Protein AF-A0A7C0XPG4-F1 (afdb_monomer_lite)

Secondary structure (DSSP, 8-state):
----PPPHHHHHHHHHHHHHTT-S-HHHHHHHHHHHHHHHHHTT-HHHHHHHHHHHHHHHHHHHHHHHHTT-HHHHHHHHHHHHHHHHHTT-HHHHHHHHHHHHHHHHHHHHHHHHTT-HHHHHHHHHHHHHHS-TTSHHHHHHHHHHHHHHHHTT-HHHHHHHHHHHHHHHHHTHHHHTT-HHHHHHHHHHHT-SHHHHHHGGG---HHHHHHHHHHHHHHHHHHHHHHHHHHTSPPPPPP--------HHHHHHHHHHHHHHHHHHHHHHHHHHHHHHHHHHHHHHHHHHHHHHHTT--HHHHHHHHHHTT--THHHHHHHHHHH-

Structure (mmCIF, N/CA/C/O backbone):
data_AF-A0A7C0XPG4-F1
#
_entry.id   AF-A0A7C0XPG4-F1
#
loop_
_atom_site.group_PDB
_atom_site.id
_atom_site.type_symbol
_atom_site.label_atom_id
_atom_site.label_alt_id
_atom_site.label_comp_id
_atom_site.label_asym_id
_atom_site.label_entity_id
_atom_site.label_seq_id
_atom_site.pdbx_PDB_ins_code
_atom_site.Cartn_x
_atom_site.Cartn_y
_atom_site.Cartn_z
_atom_site.occupancy
_atom_site.B_iso_or_equiv
_atom_site.auth_seq_id
_atom_site.auth_comp_id
_atom_site.auth_asym_id
_atom_site.auth_atom_id
_atom_site.pdbx_PDB_model_num
ATOM 1 N N . MET A 1 1 ? 33.980 22.526 -31.081 1.00 40.16 1 MET A N 1
ATOM 2 C CA . MET A 1 1 ? 32.834 21.641 -30.788 1.00 40.16 1 MET A CA 1
ATOM 3 C C . MET A 1 1 ? 33.385 20.234 -30.644 1.00 40.16 1 MET A C 1
ATOM 5 O O . MET A 1 1 ? 33.805 19.665 -31.640 1.00 40.16 1 MET A O 1
ATOM 9 N N . ALA A 1 2 ? 33.527 19.728 -29.418 1.00 39.47 2 ALA A N 1
ATOM 10 C CA . ALA A 1 2 ? 34.016 18.368 -29.209 1.00 39.47 2 ALA A CA 1
ATOM 11 C C . ALA A 1 2 ? 32.895 17.385 -29.576 1.00 39.47 2 ALA A C 1
ATOM 13 O O . ALA A 1 2 ? 31.825 17.418 -28.971 1.00 39.47 2 ALA A O 1
ATOM 14 N N . SER A 1 3 ? 33.123 16.546 -30.588 1.00 43.38 3 SER A N 1
ATOM 15 C CA . SER A 1 3 ? 32.255 15.413 -30.902 1.00 43.38 3 SER A CA 1
ATOM 16 C C . SER A 1 3 ? 32.343 14.431 -29.737 1.00 43.38 3 SER A C 1
ATOM 18 O O . SER A 1 3 ? 33.321 13.697 -29.599 1.00 43.38 3 SER A O 1
ATOM 20 N N . TYR A 1 4 ? 31.357 14.462 -28.852 1.00 51.41 4 TYR A N 1
ATOM 21 C CA . TYR A 1 4 ? 31.267 13.553 -27.720 1.00 51.41 4 TYR A CA 1
ATOM 22 C C . TYR A 1 4 ? 30.969 12.135 -28.238 1.00 51.41 4 TYR A C 1
ATOM 24 O O . TYR A 1 4 ? 29.816 11.715 -28.237 1.00 51.41 4 TYR A O 1
ATOM 32 N N . SER A 1 5 ? 31.989 11.369 -28.634 1.00 62.88 5 SER A N 1
ATOM 33 C CA . SER A 1 5 ? 31.843 9.959 -29.024 1.00 62.88 5 SER A CA 1
ATOM 34 C C . SER A 1 5 ? 31.255 9.125 -27.879 1.00 62.88 5 SER A C 1
ATOM 36 O O . SER A 1 5 ? 31.530 9.376 -26.701 1.00 62.88 5 SER A O 1
ATOM 38 N N . PHE A 1 6 ? 30.379 8.173 -28.204 1.00 69.38 6 PHE A N 1
ATOM 39 C CA . PHE A 1 6 ? 29.848 7.199 -27.243 1.00 69.38 6 PHE A CA 1
ATOM 40 C C . PHE A 1 6 ? 31.021 6.451 -26.586 1.00 69.38 6 PHE A C 1
ATOM 42 O O . PHE A 1 6 ? 31.990 6.123 -27.276 1.00 69.38 6 PHE A O 1
ATOM 49 N N . SER A 1 7 ? 30.979 6.213 -25.270 1.00 76.25 7 SER A N 1
ATOM 50 C CA . SER A 1 7 ? 32.032 5.403 -24.647 1.00 76.25 7 SER A CA 1
ATOM 51 C C . SER A 1 7 ? 31.960 3.971 -25.190 1.00 76.25 7 SER A C 1
ATOM 53 O O . SER A 1 7 ? 30.890 3.493 -25.580 1.00 76.25 7 SER A O 1
ATOM 55 N N . SER A 1 8 ? 33.098 3.277 -25.219 1.00 77.88 8 SER A N 1
ATOM 56 C CA . SER A 1 8 ? 33.160 1.864 -25.618 1.00 77.88 8 SER A CA 1
ATOM 57 C C . SER A 1 8 ? 32.223 0.988 -24.780 1.00 77.88 8 SER A C 1
ATOM 59 O O . SER A 1 8 ? 31.612 0.062 -25.301 1.00 77.88 8 SER A O 1
ATOM 61 N N . GLU A 1 9 ? 32.054 1.327 -23.503 1.00 79.50 9 GLU A N 1
ATOM 62 C CA . GLU A 1 9 ? 31.121 0.680 -22.583 1.00 79.50 9 GLU A CA 1
ATOM 63 C C . GLU A 1 9 ? 29.662 0.818 -23.037 1.00 79.50 9 GLU A C 1
ATOM 65 O O . GLU A 1 9 ? 28.942 -0.174 -23.121 1.00 79.50 9 GLU A O 1
ATOM 70 N N . CYS A 1 10 ? 29.232 2.022 -23.420 1.00 83.25 10 CYS A N 1
ATOM 71 C CA . CYS A 1 10 ? 27.864 2.241 -23.875 1.00 83.25 10 CYS A CA 1
ATOM 72 C C . CYS A 1 10 ? 27.564 1.531 -25.213 1.00 83.25 10 CYS A C 1
ATOM 74 O O . CYS A 1 10 ? 26.438 1.089 -25.436 1.00 83.25 10 CYS A O 1
ATOM 76 N N . LEU A 1 11 ? 28.565 1.369 -26.090 1.00 83.69 11 LEU A N 1
ATOM 77 C CA . LEU A 1 11 ? 28.428 0.583 -27.326 1.00 83.69 11 LEU A CA 1
ATOM 78 C C . LEU A 1 11 ? 28.290 -0.920 -27.049 1.00 83.69 11 LEU A C 1
ATOM 80 O O . LEU A 1 11 ? 27.481 -1.585 -27.692 1.00 83.69 11 LEU A O 1
ATOM 84 N N . LEU A 1 12 ? 29.039 -1.451 -26.078 1.00 86.19 12 LEU A N 1
ATOM 85 C CA . LEU A 1 12 ? 28.917 -2.851 -25.660 1.00 86.19 12 LEU A CA 1
ATOM 86 C C . LEU A 1 12 ? 27.533 -3.146 -25.071 1.00 86.19 12 LEU A C 1
ATOM 88 O O . LEU A 1 12 ? 26.950 -4.188 -25.365 1.00 86.19 12 LEU A O 1
ATOM 92 N N . LEU A 1 13 ? 26.985 -2.223 -24.279 1.00 88.00 13 LEU A N 1
ATOM 93 C CA . LEU A 1 13 ? 25.646 -2.373 -23.709 1.00 88.00 13 LEU A CA 1
ATOM 94 C C . LEU A 1 13 ? 24.558 -2.413 -24.792 1.00 88.00 13 LEU A C 1
ATOM 96 O O . LEU A 1 13 ? 23.650 -3.235 -24.705 1.00 88.00 13 LEU A O 1
ATOM 100 N N . LEU A 1 14 ? 24.668 -1.582 -25.835 1.00 85.88 14 LEU A N 1
ATOM 101 C CA . LEU A 1 14 ? 23.739 -1.600 -26.972 1.00 85.88 14 LEU A CA 1
ATOM 102 C C . LEU A 1 14 ? 23.732 -2.941 -27.712 1.00 85.88 14 LEU A C 1
ATOM 104 O O . LEU A 1 14 ? 22.686 -3.378 -28.185 1.00 85.88 14 LEU A O 1
ATOM 108 N N . ASP A 1 15 ? 24.880 -3.609 -27.812 1.00 86.44 15 ASP A N 1
ATOM 109 C CA . ASP A 1 15 ? 24.930 -4.932 -28.432 1.00 86.44 15 ASP A CA 1
ATOM 110 C C . ASP A 1 15 ? 24.325 -6.011 -27.521 1.00 86.44 15 ASP A C 1
ATOM 112 O O . ASP A 1 15 ? 23.565 -6.862 -27.981 1.00 86.44 15 ASP A O 1
ATOM 116 N N . GLN A 1 16 ? 24.559 -5.914 -26.207 1.00 85.50 16 GLN A N 1
ATOM 117 C CA . GLN A 1 16 ? 23.927 -6.788 -25.213 1.00 85.50 16 GLN A CA 1
ATOM 118 C C . GLN A 1 16 ? 22.401 -6.634 -25.167 1.00 85.50 16 GLN A C 1
ATOM 120 O O . GLN A 1 16 ? 21.701 -7.624 -24.969 1.00 85.50 16 GLN A O 1
ATOM 125 N N . ALA A 1 17 ? 21.872 -5.425 -25.373 1.00 86.31 17 ALA A N 1
ATOM 126 C CA . ALA A 1 17 ? 20.432 -5.158 -25.378 1.00 86.31 17 ALA A CA 1
ATOM 127 C C . ALA A 1 17 ? 19.660 -6.050 -26.362 1.00 86.31 17 ALA A C 1
ATOM 129 O O . ALA A 1 17 ? 18.601 -6.567 -26.011 1.00 86.31 17 ALA A O 1
ATOM 130 N N . LYS A 1 18 ? 20.227 -6.319 -27.545 1.00 83.12 18 LYS A N 1
ATOM 131 C CA . LYS A 1 18 ? 19.605 -7.171 -28.576 1.00 83.12 18 LYS A CA 1
ATOM 132 C C . LYS A 1 18 ? 19.365 -8.603 -28.101 1.00 83.12 18 LYS A C 1
ATOM 134 O O . LYS A 1 18 ? 18.438 -9.265 -28.553 1.00 83.12 18 LYS A O 1
ATOM 139 N N . PHE A 1 19 ? 20.198 -9.099 -27.186 1.00 82.88 19 PHE A N 1
ATOM 140 C CA . PHE A 1 19 ? 20.030 -10.433 -26.613 1.00 82.88 19 PHE A CA 1
ATOM 141 C C . PHE A 1 19 ? 18.823 -10.504 -25.666 1.00 82.88 19 PHE A C 1
ATOM 143 O O . PHE A 1 19 ? 18.228 -11.568 -25.490 1.00 82.88 19 PHE A O 1
ATOM 150 N N . PHE A 1 20 ? 18.450 -9.380 -25.050 1.00 83.38 20 PHE A N 1
ATOM 151 C CA . PHE A 1 20 ? 17.417 -9.353 -24.023 1.00 83.38 20 PHE A CA 1
ATOM 152 C C 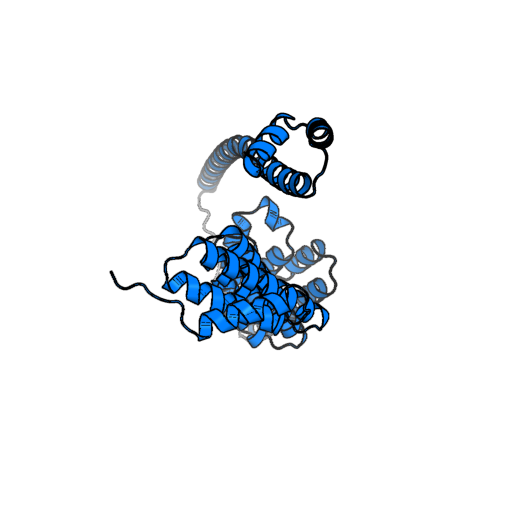. PHE A 1 20 ? 15.993 -9.229 -24.566 1.00 83.38 20 PHE A C 1
ATOM 154 O O . PHE A 1 20 ? 15.075 -9.614 -23.843 1.00 83.38 20 PHE A O 1
ATOM 161 N N . GLU A 1 21 ? 15.803 -8.786 -25.815 1.00 70.25 21 GLU A N 1
ATOM 162 C CA . GLU A 1 21 ? 14.479 -8.624 -26.447 1.00 70.25 21 GLU A CA 1
ATOM 163 C C . GLU A 1 21 ? 13.619 -9.897 -26.388 1.00 70.25 21 GLU A C 1
ATOM 165 O O . GLU A 1 21 ? 12.407 -9.807 -26.229 1.00 70.25 21 GLU A O 1
ATOM 170 N N . ASN A 1 22 ? 14.244 -11.080 -26.426 1.00 74.69 22 ASN A N 1
ATOM 171 C CA . ASN A 1 22 ? 13.560 -12.380 -26.375 1.00 74.69 22 ASN A CA 1
ATOM 172 C C . ASN A 1 22 ? 13.939 -13.227 -25.147 1.00 74.69 22 ASN A C 1
ATOM 174 O O . ASN A 1 22 ? 13.736 -14.442 -25.135 1.00 74.69 22 ASN A O 1
ATOM 178 N N . SER A 1 23 ? 14.536 -12.621 -24.117 1.00 81.62 23 SER A N 1
ATOM 179 C CA . SER A 1 23 ? 15.011 -13.351 -22.936 1.00 81.62 23 SER A CA 1
ATOM 180 C C . SER A 1 23 ? 14.059 -13.219 -21.744 1.00 81.62 23 SER A C 1
ATOM 182 O O . SER A 1 23 ? 13.430 -12.182 -21.549 1.00 81.62 23 SER A O 1
ATOM 184 N N . SER A 1 24 ? 14.045 -14.223 -20.864 1.00 83.50 24 SER A N 1
ATOM 185 C CA . SER A 1 24 ? 13.401 -14.144 -19.542 1.00 83.50 24 SER A CA 1
ATOM 186 C C . SER A 1 24 ? 14.321 -13.584 -18.445 1.00 83.50 24 SER A C 1
ATOM 188 O O . SER A 1 24 ? 14.013 -13.671 -17.256 1.00 83.50 24 SER A O 1
ATOM 190 N N . GLN A 1 25 ? 15.481 -13.023 -18.811 1.00 88.31 25 GLN A N 1
ATOM 191 C CA . GLN A 1 25 ? 16.452 -12.468 -17.860 1.00 88.31 25 GLN A CA 1
ATOM 192 C C . GLN A 1 25 ? 16.102 -11.013 -17.508 1.00 88.31 25 GLN A C 1
ATOM 194 O O . GLN A 1 25 ? 16.922 -10.114 -17.696 1.00 88.31 25 GLN A O 1
ATOM 199 N N . TYR A 1 26 ? 14.883 -10.780 -17.010 1.00 89.56 26 TYR A N 1
ATOM 200 C CA . TYR A 1 26 ? 14.307 -9.439 -16.877 1.00 89.56 26 TYR A CA 1
ATOM 201 C C . TYR A 1 26 ? 15.128 -8.509 -15.980 1.00 89.56 26 TYR A C 1
ATOM 203 O O . TYR A 1 26 ? 15.407 -7.389 -16.388 1.00 89.56 26 TYR A O 1
ATOM 211 N N . SER A 1 27 ? 15.620 -8.975 -14.828 1.00 85.19 27 SER A N 1
ATOM 212 C CA . SER A 1 27 ? 16.502 -8.174 -13.961 1.00 85.19 27 SER A CA 1
ATOM 213 C C . SER A 1 27 ? 17.770 -7.677 -14.679 1.00 85.19 27 SER A C 1
ATOM 215 O O . SER A 1 27 ? 18.135 -6.503 -14.570 1.00 85.19 27 SER A O 1
ATOM 217 N N . LYS A 1 28 ? 18.425 -8.537 -15.476 1.00 89.44 28 LYS A N 1
ATOM 218 C CA . LYS A 1 28 ? 19.617 -8.140 -16.247 1.00 89.44 28 LYS A CA 1
ATOM 219 C C . LYS A 1 28 ? 19.256 -7.199 -17.389 1.00 89.44 28 LYS A C 1
ATOM 221 O O . LYS A 1 28 ? 19.940 -6.199 -17.575 1.00 89.44 28 LYS A O 1
ATOM 226 N N . ALA A 1 29 ? 18.170 -7.493 -18.103 1.00 90.88 29 ALA A N 1
ATOM 227 C CA . ALA A 1 29 ? 17.654 -6.633 -19.159 1.00 90.88 29 ALA A CA 1
ATOM 228 C C . ALA A 1 29 ? 17.363 -5.223 -18.624 1.00 90.88 29 ALA A C 1
ATOM 230 O O . ALA A 1 29 ? 17.830 -4.238 -19.188 1.00 90.88 29 ALA A O 1
ATOM 231 N N . ALA A 1 30 ? 16.676 -5.130 -17.483 1.00 91.31 30 ALA A N 1
ATOM 232 C CA . ALA A 1 30 ? 16.318 -3.873 -16.842 1.00 91.31 30 ALA A CA 1
ATOM 233 C C . ALA A 1 30 ? 17.552 -3.037 -16.477 1.00 91.31 30 ALA A C 1
ATOM 235 O O . ALA A 1 30 ? 17.616 -1.848 -16.795 1.00 91.31 30 ALA A O 1
ATOM 236 N N . TYR A 1 31 ? 18.560 -3.669 -15.865 1.00 88.69 31 TYR A N 1
ATOM 237 C CA . TYR A 1 31 ? 19.832 -3.020 -15.554 1.00 88.69 31 TYR A CA 1
ATOM 238 C C . TYR A 1 31 ? 20.548 -2.522 -16.818 1.00 88.69 31 TYR A C 1
ATOM 240 O O . TYR A 1 31 ? 20.973 -1.367 -16.871 1.00 88.69 31 TYR A O 1
ATOM 248 N N . THR A 1 32 ? 20.656 -3.366 -17.847 1.00 91.56 32 THR A N 1
ATOM 249 C CA . THR A 1 32 ? 21.317 -3.010 -19.108 1.00 91.56 32 THR A CA 1
ATOM 250 C C . THR A 1 32 ? 20.605 -1.849 -19.801 1.00 91.56 32 THR A C 1
ATOM 252 O O . THR A 1 32 ? 21.259 -0.871 -20.159 1.00 91.56 32 THR A O 1
ATOM 255 N N . TYR A 1 33 ? 19.276 -1.892 -19.928 1.00 92.44 33 TYR A N 1
ATOM 256 C CA . TYR A 1 33 ? 18.500 -0.804 -20.528 1.00 92.44 33 TYR A CA 1
ATOM 257 C C . TYR A 1 33 ? 18.644 0.507 -19.751 1.00 92.44 33 TYR A C 1
ATOM 259 O O . TYR A 1 33 ? 18.863 1.550 -20.362 1.00 92.44 33 TYR A O 1
ATOM 267 N N . ALA A 1 34 ? 18.618 0.467 -18.416 1.00 92.25 34 ALA A N 1
ATOM 268 C CA . ALA A 1 34 ? 18.829 1.657 -17.594 1.00 92.25 34 ALA A CA 1
ATOM 269 C C . ALA A 1 34 ? 20.205 2.296 -17.842 1.00 92.25 34 ALA A C 1
ATOM 271 O O . ALA A 1 34 ? 20.306 3.512 -17.994 1.00 92.25 34 ALA A O 1
ATOM 272 N N . LYS A 1 35 ? 21.263 1.483 -17.954 1.00 92.50 35 LYS A N 1
ATOM 273 C CA . LYS A 1 35 ? 22.615 1.977 -18.252 1.00 92.50 35 LYS A CA 1
ATOM 274 C C . LYS A 1 35 ? 22.733 2.576 -19.648 1.00 92.50 35 LYS A C 1
ATOM 276 O O . LYS A 1 35 ? 23.385 3.604 -19.813 1.00 92.50 35 LYS A O 1
ATOM 281 N N . ILE A 1 36 ? 22.078 1.980 -20.641 1.00 92.81 36 ILE A N 1
ATOM 282 C CA . ILE A 1 36 ? 22.015 2.546 -21.994 1.00 92.81 36 ILE A CA 1
ATOM 283 C C . ILE A 1 36 ? 21.284 3.892 -21.978 1.00 92.81 36 ILE A C 1
ATOM 285 O O . ILE A 1 36 ? 21.745 4.850 -22.598 1.00 92.81 36 ILE A O 1
ATOM 289 N N . ALA A 1 37 ? 20.176 3.990 -21.243 1.00 93.19 37 ALA A N 1
ATOM 290 C CA . ALA A 1 37 ? 19.436 5.237 -21.101 1.00 93.19 37 ALA A CA 1
ATOM 291 C C . ALA A 1 37 ? 20.291 6.345 -20.465 1.00 93.19 37 ALA A C 1
ATOM 293 O O . ALA A 1 37 ? 20.329 7.459 -20.989 1.00 93.19 37 ALA A O 1
ATOM 294 N N . ASP A 1 38 ? 21.041 6.028 -19.401 1.00 92.44 38 ASP A N 1
ATOM 295 C CA . ASP A 1 38 ? 21.985 6.959 -18.771 1.00 92.44 38 ASP A CA 1
ATOM 296 C C . ASP A 1 38 ? 23.050 7.438 -19.788 1.00 92.44 38 ASP A C 1
ATOM 298 O O . ASP A 1 38 ? 23.355 8.631 -19.859 1.00 92.44 38 ASP A O 1
ATOM 302 N N . CYS A 1 39 ? 23.575 6.539 -20.634 1.00 92.62 39 CYS A N 1
ATOM 303 C CA . CYS A 1 39 ? 24.526 6.885 -21.697 1.00 92.62 39 CYS A CA 1
ATOM 304 C C . CYS A 1 39 ? 23.958 7.903 -22.697 1.00 92.62 39 CYS A C 1
ATOM 306 O O . CYS A 1 39 ? 24.637 8.876 -23.033 1.00 92.62 39 CYS A O 1
ATOM 308 N N . PHE A 1 40 ? 22.723 7.702 -23.167 1.00 91.38 40 PHE A N 1
ATOM 309 C CA . PHE A 1 40 ? 22.055 8.647 -24.068 1.00 91.38 40 PHE A CA 1
ATOM 310 C C . PHE A 1 40 ? 21.722 9.968 -23.370 1.00 91.38 40 PHE A C 1
ATOM 312 O O . PHE A 1 40 ? 21.945 11.040 -23.936 1.00 91.38 40 PHE A O 1
ATOM 319 N N . SER A 1 41 ? 21.294 9.910 -22.106 1.00 89.38 41 SER A N 1
ATOM 320 C CA . SER A 1 41 ? 21.000 11.096 -21.299 1.00 89.38 41 SER A CA 1
ATOM 321 C C . SER A 1 41 ? 22.228 11.997 -21.151 1.00 89.38 41 SER A C 1
ATOM 323 O O . SER A 1 41 ? 22.118 13.209 -21.314 1.00 89.38 41 SER A O 1
ATOM 325 N N . LEU A 1 42 ? 23.415 11.427 -20.911 1.00 89.12 42 LEU A N 1
ATOM 326 C CA . LEU A 1 42 ? 24.678 12.176 -20.815 1.00 89.12 42 LEU A CA 1
ATOM 327 C C . LEU A 1 42 ? 25.095 12.847 -22.134 1.00 89.12 42 LEU A C 1
ATOM 329 O O . LEU A 1 42 ? 25.904 13.775 -22.129 1.00 89.12 42 LEU A O 1
ATOM 333 N N . LYS A 1 43 ? 24.566 12.379 -23.268 1.00 88.50 43 LYS A N 1
ATOM 334 C CA . LYS A 1 43 ? 24.786 12.964 -24.598 1.00 88.50 43 LYS A CA 1
ATOM 335 C C . LYS A 1 43 ? 23.700 13.959 -24.998 1.00 88.50 43 LYS A C 1
ATOM 337 O O . LYS A 1 43 ? 23.755 14.467 -26.114 1.00 88.50 43 LYS A O 1
ATOM 342 N N . ASN A 1 44 ? 22.751 14.251 -24.108 1.00 87.50 44 ASN A N 1
ATOM 343 C CA . ASN A 1 44 ? 21.550 15.036 -24.397 1.00 87.50 44 ASN A CA 1
ATOM 344 C C . ASN A 1 44 ? 20.682 14.435 -25.521 1.00 87.50 44 ASN A C 1
ATOM 346 O O . ASN A 1 44 ? 19.935 15.158 -26.176 1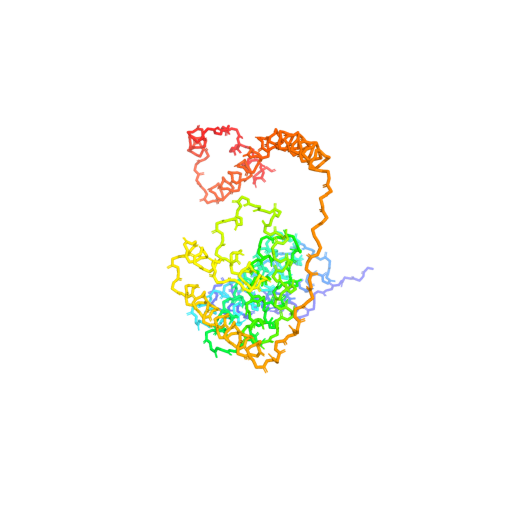.00 87.50 44 ASN A O 1
ATOM 350 N N . ASP A 1 45 ? 20.759 13.119 -25.738 1.00 89.81 45 ASP A N 1
ATOM 351 C CA . ASP A 1 45 ? 19.861 12.393 -26.637 1.00 89.81 45 ASP A CA 1
ATOM 352 C C . ASP A 1 45 ? 18.633 11.925 -25.847 1.00 89.81 45 ASP A C 1
ATOM 354 O O . ASP A 1 45 ? 18.552 10.795 -25.358 1.00 89.81 45 ASP A O 1
ATOM 358 N N . SER A 1 46 ? 17.695 12.852 -25.650 1.00 89.56 46 SER A N 1
ATOM 359 C CA . SER A 1 46 ? 16.509 12.622 -24.824 1.00 89.56 46 SER A CA 1
ATOM 360 C C . SER A 1 46 ? 15.585 11.553 -25.402 1.00 89.56 46 SER A C 1
ATOM 362 O O . SER A 1 46 ? 15.002 10.790 -24.638 1.00 89.56 46 SER A O 1
ATOM 364 N N . LEU A 1 47 ? 15.476 11.449 -26.730 1.00 91.38 47 LEU A N 1
ATOM 365 C CA . LEU A 1 47 ? 14.590 10.486 -27.382 1.00 91.38 47 LEU A CA 1
ATOM 366 C C . LEU A 1 47 ? 15.018 9.049 -27.068 1.00 91.38 47 LEU A C 1
ATOM 368 O O . LEU A 1 47 ? 14.207 8.248 -26.593 1.00 91.38 47 LEU A O 1
ATOM 372 N N . ASN A 1 48 ? 16.299 8.736 -27.281 1.00 90.50 48 ASN A N 1
ATOM 373 C CA . ASN A 1 48 ? 16.821 7.404 -26.997 1.00 90.50 48 ASN A CA 1
ATOM 374 C C . ASN A 1 48 ? 16.892 7.134 -25.490 1.00 90.50 48 ASN A C 1
ATOM 376 O O . ASN A 1 48 ? 16.547 6.036 -25.056 1.00 90.50 48 ASN A O 1
ATOM 380 N N . ALA A 1 49 ? 17.251 8.129 -24.671 1.00 91.25 49 ALA A N 1
ATOM 381 C CA . ALA A 1 49 ? 17.220 7.979 -23.217 1.00 91.25 49 ALA A CA 1
ATOM 382 C C . ALA A 1 49 ? 15.815 7.600 -22.719 1.00 91.25 49 ALA A C 1
ATOM 384 O O . ALA A 1 49 ? 15.652 6.606 -22.013 1.00 91.25 49 ALA A O 1
ATOM 385 N N . THR A 1 50 ? 14.782 8.329 -23.152 1.00 92.38 50 THR A N 1
ATOM 386 C CA . THR A 1 50 ? 13.382 8.042 -22.813 1.00 92.38 50 THR A CA 1
ATOM 387 C C . THR A 1 50 ? 12.953 6.653 -23.281 1.00 92.38 50 THR A C 1
ATOM 389 O O . THR A 1 50 ? 12.285 5.942 -22.529 1.00 92.38 50 THR A O 1
ATOM 392 N N . HIS A 1 51 ? 13.332 6.242 -24.494 1.00 92.12 51 HIS A N 1
ATOM 393 C CA . HIS A 1 51 ? 13.030 4.903 -25.001 1.00 92.12 51 HIS A CA 1
ATOM 394 C C . HIS A 1 51 ? 13.609 3.807 -24.092 1.00 92.12 51 HIS A C 1
ATOM 396 O O . HIS A 1 51 ? 12.873 2.935 -23.625 1.00 92.12 51 HIS A O 1
ATOM 402 N N . TYR A 1 52 ? 14.900 3.887 -23.767 1.00 92.69 52 TYR A N 1
ATOM 403 C CA . TYR A 1 52 ? 15.559 2.875 -22.941 1.00 92.69 52 TYR A CA 1
ATOM 404 C C . TYR A 1 52 ? 15.128 2.914 -21.469 1.00 92.69 52 TYR A C 1
ATOM 406 O O . TYR A 1 52 ? 15.037 1.858 -20.845 1.00 92.69 52 TYR A O 1
ATOM 414 N N . TYR A 1 53 ? 14.771 4.078 -20.914 1.00 94.69 53 TYR A N 1
ATOM 415 C CA . TYR A 1 53 ? 14.151 4.137 -19.586 1.00 94.69 53 TYR A CA 1
ATOM 416 C C . TYR A 1 53 ? 12.795 3.417 -19.553 1.00 94.69 53 TYR A C 1
ATOM 418 O O . TYR A 1 53 ? 12.529 2.676 -18.607 1.00 94.69 53 TYR A O 1
ATOM 426 N N . LYS A 1 54 ? 11.962 3.548 -20.598 1.00 92.94 54 LYS A N 1
ATOM 427 C CA . LYS A 1 54 ? 10.699 2.791 -20.702 1.00 92.94 54 LYS A CA 1
ATOM 428 C C . LYS A 1 54 ? 10.943 1.282 -20.796 1.00 92.94 54 LYS A C 1
ATOM 430 O O . LYS A 1 54 ? 10.248 0.515 -20.133 1.00 92.94 54 LYS A O 1
ATOM 435 N N . LEU A 1 55 ? 11.943 0.847 -21.568 1.00 92.31 55 LEU A N 1
ATOM 436 C CA . LEU A 1 55 ? 12.325 -0.569 -21.638 1.00 92.31 55 LEU A CA 1
ATOM 437 C C . LEU A 1 55 ? 12.812 -1.102 -20.284 1.00 92.31 55 LEU A C 1
ATOM 439 O O . LEU A 1 55 ? 12.413 -2.194 -19.878 1.00 92.31 55 LEU A O 1
ATOM 443 N N . ALA A 1 56 ? 13.623 -0.323 -19.562 1.00 94.25 56 ALA A N 1
ATOM 444 C CA . ALA A 1 56 ? 14.069 -0.674 -18.218 1.00 94.25 56 ALA A CA 1
ATOM 445 C C . ALA A 1 56 ? 12.880 -0.842 -17.263 1.00 94.25 56 ALA A C 1
ATOM 447 O O . ALA A 1 56 ? 12.780 -1.864 -16.584 1.00 94.25 56 ALA A O 1
ATOM 448 N N . ALA A 1 57 ? 11.949 0.117 -17.260 1.00 93.50 57 ALA A N 1
ATOM 449 C CA . ALA A 1 57 ? 10.747 0.059 -16.436 1.00 93.50 57 ALA A CA 1
ATOM 450 C C . ALA A 1 57 ? 9.900 -1.189 -16.736 1.00 93.50 57 ALA A C 1
ATOM 452 O O . ALA A 1 57 ? 9.535 -1.925 -15.820 1.00 93.50 57 ALA A O 1
ATOM 453 N N . ASN A 1 58 ? 9.659 -1.485 -18.016 1.00 93.75 58 ASN A N 1
ATOM 454 C CA . ASN A 1 58 ? 8.917 -2.674 -18.442 1.00 93.75 58 ASN A CA 1
ATOM 455 C C . ASN A 1 58 ? 9.594 -3.979 -18.008 1.00 93.75 58 ASN A C 1
ATOM 457 O O . ASN A 1 58 ? 8.918 -4.898 -17.547 1.00 93.75 58 ASN A O 1
ATOM 461 N N . ALA A 1 59 ? 10.921 -4.063 -18.096 1.00 90.19 59 ALA A N 1
ATOM 462 C CA . ALA A 1 59 ? 11.658 -5.230 -17.625 1.00 90.19 59 ALA A CA 1
ATOM 463 C C . ALA A 1 59 ? 11.556 -5.398 -16.094 1.00 90.19 59 ALA A C 1
ATOM 465 O O . ALA A 1 59 ? 11.316 -6.509 -15.623 1.00 90.19 59 ALA A O 1
ATOM 466 N N . TYR A 1 60 ? 11.630 -4.314 -15.312 1.00 94.69 60 TYR A N 1
ATOM 467 C CA . TYR A 1 60 ? 11.383 -4.382 -13.865 1.00 94.69 60 TYR A CA 1
ATOM 468 C C . TYR A 1 60 ? 9.954 -4.836 -13.531 1.00 94.69 60 TYR A C 1
ATOM 470 O O . TYR A 1 60 ? 9.771 -5.627 -12.611 1.00 94.69 60 TYR A O 1
ATOM 478 N N . ILE A 1 61 ? 8.941 -4.427 -14.301 1.00 95.88 61 ILE A N 1
ATOM 479 C CA . ILE A 1 61 ? 7.556 -4.902 -14.120 1.00 95.88 61 ILE A CA 1
ATOM 480 C C . ILE A 1 61 ? 7.448 -6.414 -14.334 1.00 95.88 61 ILE A C 1
ATOM 482 O O . ILE A 1 61 ? 6.730 -7.091 -13.596 1.00 95.88 61 ILE A O 1
ATOM 486 N N . LEU A 1 62 ? 8.131 -6.948 -15.348 1.00 93.38 62 LEU A N 1
ATOM 487 C CA . LEU A 1 62 ? 8.138 -8.385 -15.625 1.00 93.38 62 LEU A CA 1
ATOM 488 C C . LEU A 1 62 ? 8.849 -9.167 -14.513 1.00 93.38 62 LEU A C 1
ATOM 490 O O . LEU A 1 62 ? 8.329 -10.191 -14.074 1.00 93.38 62 LEU A O 1
ATOM 494 N N . GLU A 1 63 ? 9.975 -8.662 -13.996 1.00 92.69 63 GLU A N 1
ATOM 495 C CA . GLU A 1 63 ? 10.631 -9.276 -12.832 1.00 92.69 63 GLU A CA 1
ATOM 496 C C . GLU A 1 63 ? 9.742 -9.196 -11.582 1.00 92.69 63 GLU A C 1
ATOM 498 O O . GLU A 1 63 ? 9.606 -10.190 -10.877 1.00 92.69 63 GLU A O 1
ATOM 503 N N . ALA A 1 64 ? 9.047 -8.075 -11.349 1.00 92.31 64 ALA A N 1
ATOM 504 C CA . ALA A 1 64 ? 8.118 -7.937 -10.227 1.00 92.31 64 ALA A CA 1
ATOM 505 C C . ALA A 1 64 ? 6.986 -8.975 -10.275 1.00 92.31 64 ALA A C 1
ATOM 507 O O . ALA A 1 64 ? 6.628 -9.549 -9.249 1.00 92.31 64 ALA A O 1
ATOM 508 N N . LYS A 1 65 ? 6.429 -9.252 -11.462 1.00 94.38 65 LYS A N 1
ATOM 509 C CA . LYS A 1 65 ? 5.398 -10.291 -11.639 1.00 94.38 65 LYS A CA 1
ATOM 510 C C . LYS A 1 65 ? 5.935 -11.682 -11.296 1.00 94.38 65 LYS A C 1
ATOM 512 O O . LYS A 1 65 ? 5.291 -12.413 -10.552 1.00 94.38 65 LYS A O 1
ATOM 517 N N . LYS A 1 66 ? 7.138 -12.011 -11.765 1.00 91.25 66 LYS A N 1
ATOM 518 C CA . LYS A 1 66 ? 7.826 -13.269 -11.442 1.00 91.25 66 LYS A CA 1
ATOM 519 C C . LYS A 1 66 ? 8.153 -13.392 -9.944 1.00 91.25 66 LYS A C 1
ATOM 521 O O . LYS A 1 66 ? 8.040 -14.470 -9.361 1.00 91.25 66 LYS A O 1
ATOM 526 N N . ASP A 1 67 ? 8.524 -12.290 -9.298 1.00 90.81 67 ASP A N 1
ATOM 527 C CA . ASP A 1 67 ? 8.705 -12.237 -7.847 1.00 90.81 67 ASP A CA 1
ATOM 528 C C . ASP A 1 67 ? 7.386 -12.492 -7.102 1.00 90.81 67 ASP A C 1
ATOM 530 O O . ASP A 1 67 ? 7.371 -13.249 -6.136 1.00 90.81 67 ASP A O 1
ATOM 534 N N . LEU A 1 68 ? 6.260 -11.933 -7.562 1.00 88.00 68 LEU A N 1
ATOM 535 C CA . LEU A 1 68 ? 4.944 -12.228 -6.980 1.00 88.00 68 LEU A CA 1
ATOM 536 C C . LEU A 1 68 ? 4.558 -13.707 -7.128 1.00 88.00 68 LEU A C 1
ATOM 538 O O . LEU A 1 68 ? 4.071 -14.294 -6.166 1.00 88.00 68 LEU A O 1
ATOM 542 N N . GLU A 1 69 ? 4.802 -14.314 -8.293 1.00 92.25 69 GLU A N 1
ATOM 543 C CA . GLU A 1 69 ? 4.543 -15.743 -8.549 1.00 92.25 69 GLU A CA 1
ATOM 544 C C . GLU A 1 69 ? 5.353 -16.669 -7.631 1.00 92.25 69 GLU A C 1
ATOM 546 O O . GLU A 1 69 ? 4.903 -17.759 -7.285 1.00 92.25 69 GLU A O 1
ATOM 551 N N . SER A 1 70 ? 6.538 -16.225 -7.216 1.00 90.69 70 SER A N 1
ATOM 552 C CA . SER A 1 70 ? 7.418 -16.941 -6.287 1.00 90.69 70 SER A CA 1
ATOM 553 C C . SER A 1 70 ? 7.271 -16.489 -4.828 1.00 90.69 70 SER A C 1
ATOM 555 O O . SER A 1 70 ? 8.091 -16.855 -3.987 1.00 90.69 70 SER A O 1
ATOM 557 N N . GLU A 1 71 ? 6.238 -15.696 -4.518 1.00 88.75 71 GLU A N 1
ATOM 558 C CA . GLU A 1 71 ? 5.975 -15.101 -3.198 1.00 88.75 71 GLU A CA 1
ATOM 559 C C . GLU A 1 71 ? 7.131 -14.245 -2.632 1.00 88.75 71 GLU A C 1
ATOM 561 O O . GLU A 1 71 ? 7.194 -13.951 -1.432 1.00 88.75 71 GLU A O 1
ATOM 566 N N . ASN A 1 72 ? 8.038 -13.775 -3.489 1.00 84.44 72 ASN A N 1
ATOM 567 C CA . ASN A 1 72 ? 9.091 -12.826 -3.150 1.00 84.44 72 ASN A CA 1
ATOM 568 C C . ASN A 1 72 ? 8.544 -11.387 -3.124 1.00 84.44 72 ASN A C 1
ATOM 570 O O . ASN A 1 72 ? 8.895 -10.532 -3.936 1.00 84.44 72 ASN A O 1
ATOM 574 N N . TYR A 1 73 ? 7.680 -11.089 -2.155 1.00 81.94 73 TYR A N 1
ATOM 575 C CA . TYR A 1 73 ? 7.019 -9.783 -2.057 1.00 81.94 73 TYR A CA 1
ATOM 576 C C . TYR A 1 73 ? 7.994 -8.602 -1.910 1.00 81.94 73 TYR A C 1
ATOM 578 O O . TYR A 1 73 ? 7.709 -7.510 -2.395 1.00 81.94 73 TYR A O 1
ATOM 586 N N . ILE A 1 74 ? 9.152 -8.800 -1.266 1.00 82.00 74 ILE A N 1
ATOM 587 C CA . ILE A 1 74 ? 10.170 -7.744 -1.136 1.00 82.00 74 ILE A CA 1
ATOM 588 C C . ILE A 1 74 ? 10.762 -7.415 -2.510 1.00 82.00 74 ILE A C 1
ATOM 590 O O . ILE A 1 74 ? 10.816 -6.241 -2.874 1.00 82.00 74 ILE A O 1
ATOM 594 N N . GLY A 1 75 ? 11.152 -8.439 -3.280 1.00 78.81 75 GLY A N 1
ATOM 595 C CA . GLY A 1 75 ? 11.631 -8.258 -4.651 1.00 78.81 75 GLY A CA 1
ATOM 596 C C . GLY A 1 75 ? 10.591 -7.569 -5.531 1.00 78.81 75 GLY A C 1
ATOM 597 O O . GLY A 1 75 ? 10.900 -6.571 -6.179 1.00 78.81 75 GLY A O 1
ATOM 598 N N . ALA A 1 76 ? 9.330 -8.006 -5.452 1.00 85.38 76 ALA A N 1
ATOM 599 C CA . ALA A 1 76 ? 8.238 -7.416 -6.219 1.00 85.38 76 ALA A CA 1
ATOM 600 C C . ALA A 1 76 ? 8.018 -5.926 -5.908 1.00 85.38 76 ALA A C 1
ATOM 602 O O . ALA A 1 76 ? 7.914 -5.120 -6.833 1.00 85.38 76 ALA A O 1
ATOM 603 N N . ALA A 1 77 ? 7.982 -5.542 -4.626 1.00 82.06 77 ALA A N 1
ATOM 604 C CA . ALA A 1 77 ? 7.834 -4.141 -4.228 1.00 82.06 77 ALA A CA 1
ATOM 605 C C . ALA A 1 77 ? 9.005 -3.283 -4.736 1.00 82.06 77 ALA A C 1
ATOM 607 O O . ALA A 1 77 ? 8.793 -2.233 -5.341 1.00 82.06 77 ALA A O 1
ATOM 608 N N . MET A 1 78 ? 10.242 -3.760 -4.558 1.00 85.62 78 MET A N 1
ATOM 609 C CA . MET A 1 78 ? 11.436 -3.061 -5.047 1.00 85.62 78 MET A CA 1
ATOM 610 C C . MET A 1 78 ? 11.415 -2.889 -6.568 1.00 85.62 78 MET A C 1
ATOM 612 O O . MET A 1 78 ? 11.706 -1.808 -7.071 1.00 85.62 78 MET A O 1
ATOM 616 N N . ASN A 1 79 ? 11.041 -3.934 -7.304 1.00 88.31 79 ASN A N 1
ATOM 617 C CA . ASN A 1 79 ? 10.996 -3.900 -8.759 1.00 88.31 79 ASN A CA 1
ATOM 618 C C . ASN A 1 79 ? 9.890 -2.968 -9.285 1.00 88.31 79 ASN A C 1
ATOM 620 O O . ASN A 1 79 ? 10.133 -2.219 -10.230 1.00 88.31 79 ASN A O 1
ATOM 624 N N . TYR A 1 80 ? 8.709 -2.924 -8.658 1.00 89.69 80 TYR A N 1
ATOM 625 C CA . TYR A 1 80 ? 7.701 -1.918 -9.015 1.00 89.69 80 TYR A CA 1
ATOM 626 C C . TYR A 1 80 ? 8.159 -0.488 -8.722 1.00 89.69 80 TYR A C 1
ATOM 628 O O . TYR A 1 80 ? 7.925 0.397 -9.544 1.00 89.69 80 TYR A O 1
ATOM 636 N N . ASP A 1 81 ? 8.856 -0.260 -7.609 1.00 87.62 81 ASP A N 1
ATOM 637 C CA . ASP A 1 81 ? 9.407 1.060 -7.295 1.00 87.62 81 ASP A CA 1
ATOM 638 C C . ASP A 1 81 ? 10.498 1.483 -8.293 1.00 87.62 81 ASP A C 1
ATOM 640 O O . ASP A 1 81 ? 10.494 2.613 -8.779 1.00 87.62 81 ASP A O 1
ATOM 644 N N . TYR A 1 82 ? 11.378 0.561 -8.701 1.00 89.62 82 TYR A N 1
ATOM 645 C CA . TYR A 1 82 ? 12.335 0.831 -9.774 1.00 89.62 82 TYR A CA 1
ATOM 646 C C . TYR A 1 82 ? 11.637 1.166 -11.090 1.00 89.62 82 TYR A C 1
ATOM 648 O O . TYR A 1 82 ? 12.020 2.135 -11.747 1.00 89.62 82 TYR A O 1
ATOM 656 N N . ALA A 1 83 ? 10.600 0.416 -11.472 1.00 90.75 83 ALA A N 1
ATOM 657 C CA . ALA A 1 83 ? 9.827 0.727 -12.668 1.00 90.75 83 ALA A CA 1
ATOM 658 C C . ALA A 1 83 ? 9.249 2.149 -12.616 1.00 90.75 83 ALA A C 1
ATOM 660 O O . ALA A 1 83 ? 9.364 2.890 -13.593 1.00 90.75 83 ALA A O 1
ATOM 661 N N . ALA A 1 84 ? 8.705 2.550 -11.466 1.00 87.56 84 ALA A N 1
ATOM 662 C CA . ALA A 1 84 ? 8.177 3.889 -11.254 1.00 87.56 84 ALA A CA 1
ATOM 663 C C . ALA A 1 84 ? 9.246 4.982 -11.427 1.00 87.56 84 ALA A C 1
ATOM 665 O O . ALA A 1 84 ? 9.056 5.901 -12.225 1.00 87.56 84 ALA A O 1
ATOM 666 N N . GLN A 1 85 ? 10.410 4.826 -10.787 1.00 90.69 85 GLN A N 1
ATOM 667 C CA . GLN A 1 85 ? 11.539 5.758 -10.923 1.00 90.69 85 GLN A CA 1
ATOM 668 C C . GLN A 1 85 ? 12.001 5.904 -12.385 1.00 90.69 85 GLN A C 1
ATOM 670 O O . GLN A 1 85 ? 12.348 6.998 -12.835 1.00 90.69 85 GLN A O 1
ATOM 675 N N . TYR A 1 86 ? 12.004 4.817 -13.164 1.00 90.81 86 TYR A N 1
ATOM 676 C CA . TYR A 1 86 ? 12.378 4.882 -14.579 1.00 90.81 86 TYR A CA 1
ATOM 677 C C . TYR A 1 86 ? 11.285 5.492 -15.463 1.00 90.81 86 TYR A C 1
ATOM 679 O O . TYR A 1 86 ? 11.618 6.197 -16.418 1.00 90.81 86 TYR A O 1
ATOM 687 N N . PHE A 1 87 ? 10.000 5.317 -15.141 1.00 90.38 87 PHE A N 1
ATOM 688 C CA . PHE A 1 87 ? 8.939 6.079 -15.803 1.00 90.38 87 PHE A CA 1
ATOM 689 C C . PHE A 1 87 ? 9.028 7.575 -15.506 1.00 90.38 87 PHE A C 1
ATOM 691 O O . PHE A 1 87 ? 8.848 8.373 -16.426 1.00 90.38 87 PHE A O 1
ATOM 698 N N . GLU A 1 88 ? 9.387 7.962 -14.280 1.00 88.94 88 GLU A N 1
ATOM 699 C CA . GLU A 1 88 ? 9.614 9.364 -13.924 1.00 88.94 88 GLU A CA 1
ATOM 700 C C . GLU A 1 88 ? 10.760 9.963 -14.751 1.00 88.94 88 GLU A C 1
ATOM 702 O O . GLU A 1 88 ? 10.584 11.001 -15.393 1.00 88.94 88 GLU A O 1
ATOM 707 N N . LYS A 1 89 ? 11.898 9.260 -14.847 1.00 91.00 89 LYS A N 1
ATOM 708 C CA . LYS A 1 89 ? 13.019 9.649 -15.725 1.00 91.00 89 LYS A CA 1
ATOM 709 C C . LYS A 1 89 ? 12.628 9.732 -17.203 1.00 91.00 89 LYS A C 1
ATOM 711 O O . LYS A 1 89 ? 13.156 10.566 -17.932 1.00 91.00 89 LYS A O 1
ATOM 716 N N . ALA A 1 90 ? 11.703 8.885 -17.649 1.00 89.88 90 ALA A N 1
ATOM 717 C CA . ALA A 1 90 ? 11.153 8.918 -19.001 1.00 89.88 90 ALA A CA 1
ATOM 718 C C . ALA A 1 90 ? 10.115 10.041 -19.218 1.00 89.88 90 ALA A C 1
ATOM 720 O O . ALA A 1 90 ? 9.608 10.181 -20.332 1.00 89.88 90 ALA A O 1
ATOM 721 N N . GLY A 1 91 ? 9.783 10.819 -18.181 1.00 87.19 91 GLY A N 1
ATOM 722 C CA . GLY A 1 91 ? 8.787 11.890 -18.217 1.00 87.19 91 GLY A CA 1
ATOM 723 C C . GLY A 1 91 ? 7.335 11.415 -18.104 1.00 87.19 91 GLY A C 1
ATOM 724 O O . GLY A 1 91 ? 6.422 12.216 -18.288 1.00 87.19 91 GLY A O 1
ATOM 725 N N . ASN A 1 92 ? 7.094 10.135 -17.803 1.00 89.75 92 ASN A N 1
ATOM 726 C CA . ASN A 1 92 ? 5.754 9.569 -17.664 1.00 89.75 92 ASN A CA 1
ATOM 727 C C . ASN A 1 92 ? 5.331 9.504 -16.189 1.00 89.75 92 ASN A C 1
ATOM 729 O O . ASN A 1 92 ? 5.449 8.469 -15.534 1.00 89.75 92 ASN A O 1
ATOM 733 N N . LYS A 1 93 ? 4.830 10.631 -15.676 1.00 86.31 93 LYS A N 1
ATOM 734 C CA . LYS A 1 93 ? 4.409 10.766 -14.272 1.00 86.31 93 LYS A CA 1
ATOM 735 C C . LYS A 1 93 ? 3.241 9.853 -13.907 1.00 86.31 93 LYS A C 1
ATOM 737 O O . LYS A 1 93 ? 3.288 9.219 -12.864 1.00 86.31 93 LYS A O 1
ATOM 742 N N . THR A 1 94 ? 2.255 9.713 -14.791 1.00 85.62 94 THR A N 1
ATOM 743 C CA . THR A 1 94 ? 1.077 8.865 -14.553 1.00 85.62 94 THR A CA 1
ATOM 744 C C . THR A 1 94 ? 1.466 7.404 -14.328 1.00 85.62 94 THR A C 1
ATOM 746 O O . THR A 1 94 ? 1.015 6.780 -13.371 1.00 85.62 94 THR A O 1
ATOM 749 N N . LEU A 1 95 ? 2.355 6.849 -15.165 1.00 82.69 95 LEU A N 1
ATOM 750 C CA . LEU A 1 95 ? 2.846 5.486 -14.942 1.00 82.69 95 LEU A CA 1
ATOM 751 C C . LEU A 1 95 ? 3.746 5.392 -13.707 1.00 82.69 95 LEU A C 1
ATOM 753 O O . LEU A 1 95 ? 3.688 4.385 -13.005 1.00 82.69 95 LEU A O 1
ATOM 757 N N . ALA A 1 96 ? 4.552 6.416 -13.418 1.00 79.62 96 ALA A N 1
ATOM 758 C CA . ALA A 1 96 ? 5.355 6.436 -12.199 1.00 79.62 96 ALA A CA 1
ATOM 759 C C . ALA A 1 96 ? 4.469 6.350 -10.944 1.00 79.62 96 ALA A C 1
ATOM 761 O O . ALA A 1 96 ? 4.663 5.466 -10.113 1.00 79.62 96 ALA A O 1
ATOM 762 N N . GLU A 1 97 ? 3.435 7.186 -10.851 1.00 82.31 97 GLU A N 1
ATOM 763 C CA . GLU A 1 97 ? 2.462 7.173 -9.753 1.00 82.31 97 GLU A CA 1
ATOM 764 C C . GLU A 1 97 ? 1.753 5.816 -9.634 1.00 82.31 97 GLU A C 1
ATOM 766 O O . GLU A 1 97 ? 1.694 5.238 -8.545 1.00 82.31 97 GLU A O 1
ATOM 771 N N . ALA A 1 98 ? 1.297 5.248 -10.756 1.00 84.00 98 ALA A N 1
ATOM 772 C CA . ALA A 1 98 ? 0.648 3.939 -10.772 1.00 84.00 98 ALA A CA 1
ATOM 773 C C . ALA A 1 98 ? 1.562 2.817 -10.242 1.00 84.00 98 ALA A C 1
ATOM 775 O O . ALA A 1 98 ? 1.112 1.940 -9.499 1.00 84.00 98 ALA A O 1
ATOM 776 N N . TYR A 1 99 ? 2.852 2.826 -10.593 1.00 84.62 99 TYR A N 1
ATOM 777 C CA . TYR A 1 99 ? 3.791 1.792 -10.150 1.00 84.62 99 TYR A CA 1
ATOM 778 C C . TYR A 1 99 ? 4.346 2.021 -8.738 1.00 84.62 99 TYR A C 1
ATOM 780 O O . TYR A 1 99 ? 4.556 1.037 -8.024 1.00 84.62 99 TYR A O 1
ATOM 788 N N . HIS A 1 100 ? 4.463 3.267 -8.269 1.00 84.94 100 HIS A N 1
ATOM 789 C CA . HIS A 1 100 ? 4.659 3.542 -6.842 1.00 84.94 100 HIS A CA 1
ATOM 790 C C . HIS A 1 100 ? 3.466 3.028 -6.021 1.00 84.94 100 HIS A C 1
ATOM 792 O O . HIS A 1 100 ? 3.666 2.363 -5.003 1.00 84.94 100 HIS A O 1
ATOM 798 N N . SER A 1 101 ? 2.228 3.228 -6.495 1.00 83.38 101 SER A N 1
ATOM 799 C CA . SER A 1 101 ? 1.031 2.667 -5.848 1.00 83.38 101 SER A CA 1
ATOM 800 C C . SER A 1 101 ? 1.074 1.136 -5.788 1.00 83.38 101 SER A C 1
ATOM 802 O O . SER A 1 101 ? 0.855 0.556 -4.726 1.00 83.38 101 SER A O 1
ATOM 804 N N . LYS A 1 102 ? 1.457 0.458 -6.879 1.00 86.75 102 LYS A N 1
ATOM 805 C CA . LYS A 1 102 ? 1.627 -1.008 -6.875 1.00 86.75 102 LYS A CA 1
ATOM 806 C C . LYS A 1 102 ? 2.705 -1.483 -5.902 1.00 86.75 102 LYS A C 1
ATOM 808 O O . LYS A 1 102 ? 2.503 -2.482 -5.215 1.00 86.75 102 LYS A O 1
ATOM 813 N N . SER A 1 103 ? 3.834 -0.778 -5.810 1.00 86.81 103 SER A N 1
ATOM 814 C CA . SER A 1 103 ? 4.862 -1.071 -4.802 1.00 86.81 103 SER A CA 1
ATOM 815 C C . SER A 1 103 ? 4.284 -0.981 -3.385 1.00 86.81 103 SER A C 1
ATOM 817 O O . SER A 1 103 ? 4.420 -1.914 -2.589 1.00 86.81 103 SER A O 1
ATOM 819 N N . ASN A 1 104 ? 3.537 0.089 -3.100 1.00 86.69 104 ASN A N 1
ATOM 820 C CA . ASN A 1 104 ? 2.870 0.278 -1.818 1.00 86.69 104 ASN A CA 1
ATOM 821 C C . ASN A 1 104 ? 1.866 -0.832 -1.501 1.00 86.69 104 ASN A C 1
ATOM 823 O O . ASN A 1 104 ? 1.862 -1.333 -0.381 1.00 86.69 104 ASN A O 1
ATOM 827 N N . GLU A 1 105 ? 1.047 -1.262 -2.459 1.00 87.56 105 GLU A N 1
ATOM 828 C CA . GLU A 1 105 ? 0.112 -2.381 -2.273 1.00 87.56 105 GLU A CA 1
ATOM 829 C C . GLU A 1 105 ? 0.830 -3.673 -1.861 1.00 87.56 105 GLU A C 1
ATOM 831 O O . GLU A 1 105 ? 0.367 -4.395 -0.973 1.00 87.56 105 GLU A O 1
ATOM 836 N N . VAL A 1 106 ? 1.990 -3.963 -2.458 1.00 86.62 106 VAL A N 1
ATOM 837 C CA . VAL A 1 106 ? 2.803 -5.128 -2.081 1.00 86.62 106 VAL A CA 1
ATOM 838 C C . VAL A 1 106 ? 3.388 -4.958 -0.676 1.00 86.62 106 VAL A C 1
ATOM 840 O O . VAL A 1 106 ? 3.336 -5.892 0.126 1.00 86.62 106 VAL A O 1
ATOM 843 N N . LEU A 1 107 ? 3.880 -3.765 -0.329 1.00 86.06 107 LEU A N 1
ATOM 844 C CA . LEU A 1 107 ? 4.355 -3.462 1.025 1.00 86.06 107 LEU A CA 1
ATOM 845 C C . LEU A 1 107 ? 3.246 -3.618 2.076 1.00 86.06 107 LEU A C 1
ATOM 847 O O . LEU A 1 107 ? 3.499 -4.168 3.150 1.00 86.06 107 LEU A O 1
ATOM 851 N N . MET A 1 108 ? 2.013 -3.205 1.764 1.00 88.06 108 MET A N 1
ATOM 852 C CA . MET A 1 108 ? 0.852 -3.402 2.638 1.00 88.06 108 MET A CA 1
ATOM 853 C C . MET A 1 108 ? 0.617 -4.894 2.914 1.00 88.06 108 MET A C 1
ATOM 855 O O . MET A 1 108 ? 0.470 -5.269 4.074 1.00 88.06 108 MET A O 1
ATOM 859 N N . LYS A 1 109 ? 0.696 -5.766 1.898 1.00 89.56 109 LYS A N 1
ATOM 860 C CA . LYS A 1 109 ? 0.583 -7.229 2.084 1.00 89.56 109 LYS A CA 1
ATOM 861 C C . LYS A 1 109 ? 1.684 -7.799 2.981 1.00 89.56 109 LYS A C 1
ATOM 863 O O . LYS A 1 109 ? 1.420 -8.654 3.826 1.00 89.56 109 LYS A O 1
ATOM 868 N N . ILE A 1 110 ? 2.922 -7.316 2.839 1.00 87.88 110 ILE A N 1
ATOM 869 C CA . ILE A 1 110 ? 4.019 -7.708 3.738 1.00 87.88 110 ILE A CA 1
ATOM 870 C C . ILE A 1 110 ? 3.678 -7.302 5.176 1.00 87.88 110 ILE A C 1
ATOM 872 O O . ILE A 1 110 ? 3.847 -8.103 6.096 1.00 87.88 110 ILE A O 1
ATOM 876 N N . ALA A 1 111 ? 3.179 -6.082 5.385 1.00 90.94 111 ALA A N 1
ATOM 877 C CA . ALA A 1 111 ? 2.791 -5.601 6.706 1.00 90.94 111 ALA A CA 1
ATOM 878 C C . ALA A 1 111 ? 1.624 -6.407 7.305 1.00 90.94 111 ALA A C 1
ATOM 880 O O . ALA A 1 111 ? 1.655 -6.720 8.495 1.00 90.94 111 ALA A O 1
ATOM 881 N N . GLU A 1 112 ? 0.636 -6.803 6.502 1.00 91.12 112 GLU A N 1
ATOM 882 C CA . GLU A 1 112 ? -0.457 -7.692 6.917 1.00 91.12 112 GLU A CA 1
ATOM 883 C C . GLU A 1 112 ? 0.070 -9.054 7.388 1.00 91.12 112 GLU A C 1
ATOM 885 O O . GLU A 1 112 ? -0.242 -9.473 8.503 1.00 91.12 112 GLU A O 1
ATOM 890 N N . LYS A 1 113 ? 0.988 -9.678 6.639 1.00 90.44 113 LYS A N 1
ATOM 891 C CA . LYS A 1 113 ? 1.660 -10.915 7.074 1.00 90.44 113 LYS A CA 1
ATOM 892 C C . LYS A 1 113 ? 2.417 -10.727 8.395 1.00 90.44 113 LYS A C 1
ATOM 894 O O . LYS A 1 113 ? 2.378 -11.581 9.279 1.00 90.44 113 LYS A O 1
ATOM 899 N N . LYS A 1 114 ? 3.069 -9.576 8.597 1.00 91.00 114 LYS A N 1
ATOM 900 C CA . LYS A 1 114 ? 3.710 -9.245 9.885 1.00 91.00 114 LYS A CA 1
ATOM 901 C C . LYS A 1 114 ? 2.694 -9.114 11.023 1.00 91.00 114 LYS A C 1
ATOM 903 O O . LYS A 1 114 ? 3.005 -9.509 12.147 1.00 91.00 114 LYS A O 1
ATOM 908 N N . LEU A 1 115 ? 1.490 -8.595 10.765 1.00 92.62 115 LEU A N 1
ATOM 909 C CA . LEU A 1 115 ? 0.409 -8.574 11.756 1.00 92.62 115 LEU A CA 1
ATOM 910 C C . LEU A 1 115 ? -0.038 -9.993 12.125 1.00 92.62 115 LEU A C 1
ATOM 912 O O . LEU A 1 115 ? -0.245 -10.272 13.308 1.00 92.62 115 LEU A O 1
ATOM 916 N N . GLU A 1 116 ? -0.166 -10.895 11.154 1.00 91.31 116 GLU A N 1
ATOM 917 C CA . GLU A 1 116 ? -0.496 -12.309 11.384 1.00 91.31 116 GLU A CA 1
ATOM 918 C C . GLU A 1 116 ? 0.564 -13.000 12.252 1.00 91.31 116 GLU A C 1
ATOM 920 O O . GLU A 1 116 ? 0.230 -13.634 13.254 1.00 91.31 116 GLU A O 1
ATOM 925 N N . GLU A 1 117 ? 1.844 -12.750 11.965 1.00 93.19 117 GLU A N 1
ATOM 926 C CA . GLU A 1 117 ? 3.002 -13.218 12.741 1.00 93.19 117 GLU A CA 1
ATOM 927 C C . GLU A 1 117 ? 3.161 -12.524 14.111 1.00 93.19 117 GLU A C 1
ATOM 929 O O . GLU A 1 117 ? 4.123 -12.787 14.835 1.00 93.19 117 GLU A O 1
ATOM 934 N N . LYS A 1 118 ? 2.244 -11.620 14.484 1.00 94.25 118 LYS A N 1
ATOM 935 C CA . LYS A 1 118 ? 2.287 -10.799 15.709 1.00 94.25 118 LYS A CA 1
ATOM 936 C C . LYS A 1 118 ? 3.524 -9.892 15.818 1.00 94.25 118 LYS A C 1
ATOM 938 O O . LYS A 1 118 ? 3.860 -9.414 16.901 1.00 94.25 118 LYS A O 1
ATOM 943 N N . LYS A 1 119 ? 4.178 -9.587 14.695 1.00 92.31 119 LYS A N 1
ATOM 944 C CA . LYS A 1 119 ? 5.306 -8.645 14.575 1.00 92.31 119 LYS A CA 1
ATOM 945 C C . LYS A 1 119 ? 4.794 -7.221 14.360 1.00 92.31 119 LYS A C 1
ATOM 947 O O . LYS A 1 119 ? 5.059 -6.572 13.350 1.00 92.31 119 LYS A O 1
ATOM 952 N N . TYR A 1 120 ? 4.027 -6.724 15.327 1.00 92.31 120 TYR A N 1
ATOM 953 C CA . TYR A 1 120 ? 3.263 -5.479 15.195 1.00 92.31 120 TYR A CA 1
ATOM 954 C C . TYR A 1 120 ? 4.126 -4.225 14.991 1.00 92.31 120 TYR A C 1
ATOM 956 O O . TYR A 1 120 ? 3.733 -3.319 14.253 1.00 92.31 120 TYR A O 1
ATOM 964 N N . LYS A 1 121 ? 5.318 -4.171 15.598 1.00 90.94 121 LYS A N 1
ATOM 965 C CA . LYS A 1 121 ? 6.262 -3.061 15.401 1.00 90.94 121 LYS A CA 1
ATOM 966 C C . LYS A 1 121 ? 6.795 -3.015 13.966 1.00 90.94 121 LYS A C 1
ATOM 968 O O . LYS A 1 121 ? 6.722 -1.964 13.343 1.00 90.94 121 LYS A O 1
ATOM 973 N N . GLU A 1 122 ? 7.232 -4.155 13.426 1.00 86.69 122 GLU A N 1
ATOM 974 C CA . GLU A 1 122 ? 7.680 -4.265 12.029 1.00 86.69 122 GLU A CA 1
ATOM 975 C C . GLU A 1 122 ? 6.559 -3.881 11.053 1.00 86.69 122 GLU A C 1
ATOM 977 O O . GLU A 1 122 ? 6.789 -3.099 10.135 1.00 86.69 122 GLU A O 1
ATOM 982 N N . ALA A 1 123 ? 5.328 -4.355 11.286 1.00 88.44 123 ALA A N 1
ATOM 983 C CA . ALA A 1 123 ? 4.167 -3.947 10.492 1.00 88.44 123 ALA A CA 1
ATOM 984 C C . ALA A 1 123 ? 3.948 -2.424 10.542 1.00 88.44 123 ALA A C 1
ATOM 986 O O . ALA A 1 123 ? 3.715 -1.791 9.515 1.00 88.44 123 ALA A O 1
ATOM 987 N N . SER A 1 124 ? 4.070 -1.821 11.730 1.00 91.06 124 SER A N 1
ATOM 988 C CA . SER A 1 124 ? 3.911 -0.373 11.918 1.00 91.06 124 SER A CA 1
ATOM 989 C C . SER A 1 124 ? 4.975 0.427 11.168 1.00 91.06 124 SER A C 1
ATOM 991 O O . SER A 1 124 ? 4.668 1.473 10.602 1.00 91.06 124 SER A O 1
ATOM 993 N N . ASP A 1 125 ? 6.222 -0.044 11.160 1.00 85.81 125 ASP A N 1
ATOM 994 C CA . ASP A 1 125 ? 7.310 0.615 10.439 1.00 85.81 125 ASP A CA 1
ATOM 995 C C . ASP A 1 125 ? 7.065 0.591 8.921 1.00 85.81 125 ASP A C 1
ATOM 997 O O . ASP A 1 125 ? 7.258 1.613 8.259 1.00 85.81 125 ASP A O 1
ATOM 1001 N N . ILE A 1 126 ? 6.546 -0.520 8.383 1.00 83.75 126 ILE A N 1
ATOM 1002 C CA . ILE A 1 126 ? 6.169 -0.624 6.966 1.00 83.75 126 ILE A CA 1
ATOM 1003 C C . ILE A 1 126 ? 4.998 0.312 6.640 1.00 83.75 126 ILE A C 1
ATOM 1005 O O . ILE A 1 126 ? 5.116 1.126 5.726 1.00 83.75 126 ILE A O 1
ATOM 1009 N N . TYR A 1 127 ? 3.900 0.267 7.407 1.00 90.00 127 TYR A N 1
ATOM 1010 C CA . TYR A 1 127 ? 2.755 1.162 7.189 1.00 90.00 127 TYR A CA 1
ATOM 1011 C C . TYR A 1 127 ? 3.147 2.638 7.282 1.00 90.00 127 TYR A C 1
ATOM 1013 O O . TYR A 1 127 ? 2.659 3.458 6.507 1.00 90.00 127 TYR A O 1
ATOM 1021 N N . ARG A 1 128 ? 4.058 2.995 8.197 1.00 88.31 128 ARG A N 1
ATOM 1022 C CA . ARG A 1 128 ? 4.582 4.360 8.294 1.00 88.31 128 ARG A CA 1
ATOM 1023 C C . ARG A 1 128 ? 5.314 4.752 7.013 1.00 88.31 128 ARG A C 1
ATOM 1025 O O . ARG A 1 128 ? 5.043 5.833 6.499 1.00 88.31 128 ARG A O 1
ATOM 1032 N N . ASN A 1 129 ? 6.178 3.887 6.484 1.00 82.12 129 ASN A N 1
ATOM 1033 C CA . ASN A 1 129 ? 6.890 4.145 5.232 1.00 82.12 129 ASN A CA 1
ATOM 1034 C C . ASN A 1 129 ? 5.932 4.319 4.051 1.00 82.12 129 ASN A C 1
ATOM 1036 O O . ASN A 1 129 ? 6.022 5.324 3.353 1.00 82.12 129 ASN A O 1
ATOM 1040 N N . VAL A 1 130 ? 4.955 3.420 3.901 1.00 82.62 130 VAL A N 1
ATOM 1041 C CA . VAL A 1 130 ? 3.914 3.535 2.868 1.00 82.62 130 VAL A CA 1
ATOM 1042 C C . VAL A 1 130 ? 3.139 4.846 3.018 1.00 82.62 130 VAL A C 1
ATOM 1044 O O . VAL A 1 130 ? 2.939 5.567 2.046 1.00 82.62 130 VAL A O 1
ATOM 1047 N N . SER A 1 131 ? 2.774 5.234 4.243 1.00 85.19 131 SER A N 1
ATOM 1048 C CA . SER A 1 131 ? 2.020 6.470 4.478 1.00 85.19 131 SER A CA 1
ATOM 1049 C C . SER A 1 131 ? 2.767 7.734 4.037 1.00 85.19 131 SER A C 1
ATOM 1051 O O . SER A 1 131 ? 2.127 8.720 3.692 1.00 85.19 131 SER A O 1
ATOM 1053 N N . MET A 1 132 ? 4.106 7.720 4.027 1.00 80.12 132 MET A N 1
ATOM 1054 C CA . MET A 1 132 ? 4.911 8.866 3.585 1.00 80.12 132 MET A CA 1
ATOM 1055 C C . MET A 1 132 ? 4.924 9.044 2.063 1.00 80.12 132 MET A C 1
ATOM 1057 O O . MET A 1 132 ? 5.292 10.116 1.597 1.00 80.12 132 MET A O 1
ATOM 1061 N N . SER A 1 133 ? 4.538 8.015 1.306 1.00 73.81 133 SER A N 1
ATOM 1062 C CA . SER A 1 133 ? 4.521 8.050 -0.162 1.00 73.81 133 SER A CA 1
ATOM 1063 C C . SER A 1 133 ? 3.207 8.571 -0.750 1.00 73.81 133 SER A C 1
ATOM 1065 O O . SER A 1 133 ? 3.182 9.013 -1.893 1.00 73.81 133 SER A O 1
ATOM 1067 N N . TYR A 1 134 ? 2.116 8.532 0.019 1.00 73.88 134 TYR A N 1
ATOM 1068 C CA . TYR A 1 134 ? 0.822 9.024 -0.436 1.00 73.88 134 TYR A CA 1
ATOM 1069 C C . TYR A 1 134 ? 0.660 10.516 -0.172 1.00 73.88 134 TYR A C 1
ATOM 1071 O O . TYR A 1 134 ? 1.077 11.039 0.865 1.00 73.88 134 TYR A O 1
ATOM 1079 N N . GLU A 1 135 ? -0.081 11.184 -1.055 1.00 71.06 135 GLU A N 1
ATOM 1080 C CA . GLU A 1 135 ? -0.641 12.486 -0.728 1.00 71.06 135 GLU A CA 1
ATOM 1081 C C . GLU A 1 135 ? -1.547 12.370 0.502 1.00 71.06 135 GLU A C 1
ATOM 1083 O O . GLU A 1 135 ? -2.418 11.4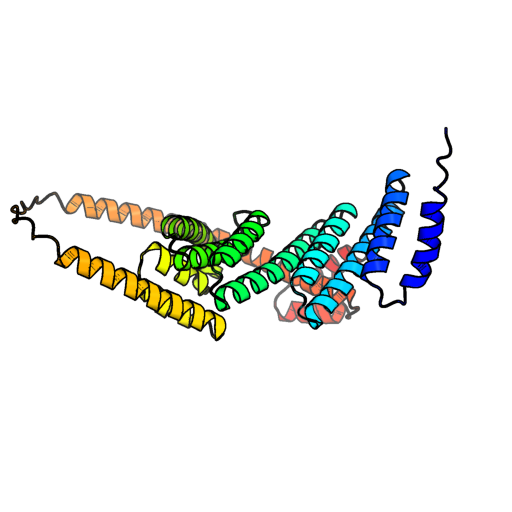96 0.598 1.00 71.06 135 GLU A O 1
ATOM 1088 N N . ASN A 1 136 ? -1.365 13.300 1.438 1.00 74.94 136 ASN A N 1
ATOM 1089 C CA . ASN A 1 136 ? -1.959 13.272 2.775 1.00 74.94 136 ASN A CA 1
ATOM 1090 C C . ASN A 1 136 ? -3.494 13.430 2.813 1.00 74.94 136 ASN A C 1
ATOM 1092 O O . ASN A 1 136 ? -4.071 13.540 3.897 1.00 74.94 136 ASN A O 1
ATOM 1096 N N . THR A 1 137 ? -4.156 13.452 1.654 1.00 70.81 137 THR A N 1
ATOM 1097 C CA . THR A 1 137 ? -5.608 13.592 1.535 1.00 70.81 137 THR A CA 1
ATOM 1098 C C . THR A 1 137 ? -6.286 12.470 0.760 1.00 70.81 137 THR A C 1
ATOM 1100 O O . THR A 1 137 ? -7.480 12.583 0.520 1.00 70.81 137 THR A O 1
ATOM 1103 N N . THR A 1 138 ? -5.596 11.398 0.374 1.00 82.50 138 THR A N 1
ATOM 1104 C CA . THR A 1 138 ? -6.218 10.285 -0.370 1.00 82.50 138 THR A CA 1
ATOM 1105 C C . THR A 1 138 ? -6.887 9.265 0.558 1.00 82.50 138 THR A C 1
ATOM 1107 O O . THR A 1 138 ? -6.544 9.151 1.739 1.00 82.50 138 THR A O 1
ATOM 1110 N N . LEU A 1 139 ? -7.828 8.475 0.029 1.00 86.81 139 LEU A N 1
ATOM 1111 C CA . LEU A 1 139 ? -8.397 7.337 0.762 1.00 86.81 139 LEU A CA 1
ATOM 1112 C C . LEU A 1 139 ? -7.350 6.254 1.050 1.00 86.81 139 LEU A C 1
ATOM 1114 O O . LEU A 1 139 ? -7.306 5.751 2.168 1.00 86.81 139 LEU A O 1
ATOM 1118 N N . SER A 1 140 ? -6.445 5.965 0.111 1.00 84.19 140 SER A N 1
ATOM 1119 C CA . SER A 1 140 ? -5.329 5.026 0.320 1.00 84.19 140 SER A CA 1
ATOM 1120 C C . SER A 1 140 ? -4.440 5.438 1.496 1.00 84.19 140 SER A C 1
ATOM 1122 O O . SER A 1 140 ? -3.996 4.601 2.290 1.00 84.19 140 SER A O 1
ATOM 1124 N N . TYR A 1 141 ? -4.235 6.745 1.673 1.00 88.75 141 TYR A N 1
ATOM 1125 C CA . TYR A 1 141 ? -3.555 7.276 2.844 1.00 88.75 141 TYR A CA 1
ATOM 1126 C C . TYR A 1 141 ? -4.349 7.038 4.138 1.00 88.75 141 TYR A C 1
ATOM 1128 O O . TYR A 1 141 ? -3.776 6.567 5.121 1.00 88.75 141 TYR A O 1
ATOM 1136 N N . ALA A 1 142 ? -5.663 7.287 4.148 1.00 92.56 142 ALA A N 1
ATOM 1137 C CA . ALA A 1 142 ? -6.521 7.016 5.308 1.00 92.56 142 ALA A CA 1
ATOM 1138 C C . ALA A 1 142 ? -6.558 5.524 5.686 1.00 92.56 142 ALA A C 1
ATOM 1140 O O . ALA A 1 142 ? -6.459 5.180 6.867 1.00 92.56 142 ALA A O 1
ATOM 1141 N N . ASP A 1 143 ? -6.628 4.643 4.691 1.00 93.00 143 ASP A N 1
ATOM 1142 C CA . ASP A 1 143 ? -6.539 3.191 4.839 1.00 93.00 143 ASP A CA 1
ATOM 1143 C C . ASP A 1 143 ? -5.208 2.777 5.477 1.00 93.00 143 ASP A C 1
ATOM 1145 O O . ASP A 1 143 ? -5.179 1.981 6.419 1.00 93.00 143 ASP A O 1
ATOM 1149 N N . THR A 1 144 ? -4.102 3.367 5.022 1.00 92.75 144 THR A N 1
ATOM 1150 C CA . THR A 1 144 ? -2.768 3.117 5.584 1.00 92.75 144 THR A CA 1
ATOM 1151 C C . THR A 1 144 ? -2.668 3.611 7.028 1.00 92.75 144 THR A C 1
ATOM 1153 O O . THR A 1 144 ? -2.160 2.903 7.899 1.00 92.75 144 THR A O 1
ATOM 1156 N N . LEU A 1 145 ? -3.204 4.801 7.323 1.00 96.19 145 LEU A N 1
ATOM 1157 C CA . LEU A 1 145 ? -3.269 5.334 8.686 1.00 96.19 145 LEU A CA 1
ATOM 1158 C C . LEU A 1 145 ? -4.125 4.460 9.609 1.00 96.19 145 LEU A C 1
ATOM 1160 O O . LEU A 1 145 ? -3.786 4.307 10.783 1.00 96.19 145 LEU A O 1
ATOM 1164 N N . ALA A 1 146 ? -5.204 3.867 9.098 1.00 96.88 146 ALA A N 1
ATOM 1165 C CA . ALA A 1 146 ? -6.032 2.942 9.861 1.00 96.88 146 ALA A CA 1
ATOM 1166 C C . ALA A 1 146 ? -5.258 1.682 10.263 1.00 96.88 146 ALA A C 1
ATOM 1168 O O . ALA A 1 146 ? -5.287 1.281 11.430 1.00 96.88 146 ALA A O 1
ATOM 1169 N N . MET A 1 147 ? -4.493 1.110 9.332 1.00 97.31 147 MET A N 1
ATOM 1170 C CA . MET A 1 147 ? -3.642 -0.045 9.621 1.00 97.31 147 MET A CA 1
ATOM 1171 C C . MET A 1 147 ? -2.471 0.306 10.548 1.00 97.31 147 MET A C 1
ATOM 1173 O O . MET A 1 147 ? -2.131 -0.475 11.437 1.00 97.31 147 MET A O 1
ATOM 1177 N N . LEU A 1 148 ? -1.916 1.514 10.425 1.00 96.25 148 LEU A N 1
ATOM 1178 C CA . LEU A 1 148 ? -0.894 2.030 11.335 1.00 96.25 148 LEU A CA 1
ATOM 1179 C C . LEU A 1 148 ? -1.442 2.253 12.754 1.00 96.25 148 LEU A C 1
ATOM 1181 O O . LEU A 1 148 ? -0.757 1.983 13.743 1.00 96.25 148 LEU A O 1
ATOM 1185 N N . ALA A 1 149 ? -2.685 2.723 12.877 1.00 97.94 149 ALA A N 1
ATOM 1186 C CA . ALA A 1 149 ? -3.367 2.839 14.160 1.00 97.94 149 ALA A CA 1
ATOM 1187 C C . ALA A 1 149 ? -3.575 1.462 14.802 1.00 97.94 149 ALA A C 1
ATOM 1189 O O . ALA A 1 149 ? -3.258 1.277 15.977 1.00 97.94 149 ALA A O 1
ATOM 1190 N N . TYR A 1 150 ? -4.051 0.494 14.017 1.00 98.19 150 TYR A N 1
ATOM 1191 C CA . TYR A 1 150 ? -4.244 -0.891 14.438 1.00 98.19 150 TYR A CA 1
ATOM 1192 C C . TYR A 1 150 ? -2.953 -1.525 14.964 1.00 98.19 150 TYR A C 1
ATOM 1194 O O . TYR A 1 150 ? -2.914 -2.047 16.080 1.00 98.19 150 TYR A O 1
ATOM 1202 N N . SER A 1 151 ? -1.870 -1.438 14.192 1.00 97.25 151 SER A N 1
ATOM 1203 C CA . SER A 1 151 ? -0.584 -2.040 14.540 1.00 97.25 151 SER A CA 1
ATOM 1204 C C . SER A 1 151 ? 0.036 -1.402 15.790 1.00 97.25 151 SER A C 1
ATOM 1206 O O . SER A 1 151 ? 0.553 -2.110 16.659 1.00 97.25 151 SER A O 1
ATOM 1208 N N . ASN A 1 152 ? -0.080 -0.076 15.943 1.00 97.00 152 ASN A N 1
ATOM 1209 C CA . ASN A 1 152 ? 0.349 0.624 17.157 1.00 97.00 152 ASN A CA 1
ATOM 1210 C C . ASN A 1 152 ? -0.508 0.241 18.366 1.00 97.00 152 ASN A C 1
ATOM 1212 O O . ASN A 1 152 ? 0.036 0.073 19.455 1.00 97.00 152 ASN A O 1
ATOM 1216 N N . PHE A 1 153 ? -1.818 0.056 18.187 1.00 96.88 153 PHE A N 1
ATOM 1217 C CA . PHE A 1 153 ? -2.707 -0.365 19.267 1.00 96.88 153 PHE A CA 1
ATOM 1218 C C . PHE A 1 153 ? -2.326 -1.751 19.795 1.00 96.88 153 PHE A C 1
ATOM 1220 O O . PHE A 1 153 ? -2.204 -1.943 21.003 1.00 96.88 153 PHE A O 1
ATOM 1227 N N . LEU A 1 154 ? -2.077 -2.706 18.894 1.00 95.69 154 LEU A N 1
ATOM 1228 C CA . LEU A 1 154 ? -1.637 -4.054 19.266 1.00 95.69 154 LEU A CA 1
ATOM 1229 C C . LEU A 1 154 ? -0.222 -4.090 19.857 1.00 95.69 154 LEU A C 1
ATOM 1231 O O . LEU A 1 154 ? 0.074 -4.969 20.660 1.00 95.69 154 LEU A O 1
ATOM 1235 N N . SER A 1 155 ? 0.624 -3.120 19.503 1.00 94.50 155 SER A N 1
ATOM 1236 C CA . SER A 1 155 ? 1.941 -2.899 20.123 1.00 94.50 155 SER A CA 1
ATOM 1237 C C . SER A 1 155 ? 1.869 -2.128 21.448 1.00 94.50 155 SER A C 1
ATOM 1239 O O . SER A 1 155 ? 2.904 -1.718 21.965 1.00 94.50 155 SER A O 1
ATOM 1241 N N . GLU A 1 156 ? 0.664 -1.868 21.964 1.00 94.19 156 GLU A N 1
ATOM 1242 C CA . GLU A 1 156 ? 0.403 -1.109 23.197 1.00 94.19 156 GLU A CA 1
ATOM 1243 C C . GLU A 1 156 ? 0.867 0.361 23.155 1.00 94.19 156 GLU A C 1
ATOM 1245 O O . GLU A 1 156 ? 0.907 1.057 24.169 1.00 94.19 156 GLU A O 1
ATOM 1250 N N . ASN A 1 157 ? 1.129 0.890 21.958 1.00 94.19 157 ASN A N 1
ATOM 1251 C CA . ASN A 1 157 ? 1.398 2.305 21.723 1.00 94.19 157 ASN A CA 1
ATOM 1252 C C . ASN A 1 157 ? 0.083 3.081 21.525 1.00 94.19 157 ASN A C 1
ATOM 1254 O O . ASN A 1 157 ? -0.215 3.621 20.455 1.00 94.19 157 ASN A O 1
ATOM 1258 N N . TYR A 1 158 ? -0.741 3.112 22.574 1.00 92.56 158 TYR A N 1
ATOM 1259 C CA . TYR A 1 158 ? -2.116 3.622 22.509 1.00 92.56 158 TYR A CA 1
ATOM 1260 C C . TYR A 1 158 ? -2.213 5.107 22.135 1.00 92.56 158 TYR A C 1
ATOM 1262 O O . TYR A 1 158 ? -3.179 5.523 21.490 1.00 92.56 158 TYR A O 1
ATOM 1270 N N . LYS A 1 159 ? -1.214 5.916 22.512 1.00 93.62 159 LYS A N 1
ATOM 1271 C CA . LYS A 1 159 ? -1.179 7.350 22.193 1.00 93.62 159 LYS A CA 1
ATOM 1272 C C . LYS A 1 159 ? -1.061 7.574 20.686 1.00 93.62 159 LYS A C 1
ATOM 1274 O O . LYS A 1 159 ? -1.863 8.317 20.120 1.00 93.62 159 LYS A O 1
ATOM 1279 N N . GLU A 1 160 ? -0.106 6.906 20.040 1.00 94.75 160 GLU A N 1
ATOM 1280 C CA . GLU A 1 160 ? 0.051 7.007 18.588 1.00 94.75 160 GLU A CA 1
ATOM 1281 C C . GLU A 1 160 ? -1.108 6.347 17.849 1.00 94.75 160 GLU A C 1
ATOM 1283 O O . GLU A 1 160 ? -1.625 6.923 16.895 1.00 94.75 160 GLU A O 1
ATOM 1288 N N . ALA A 1 161 ? -1.603 5.204 18.335 1.00 96.25 161 ALA A N 1
ATOM 1289 C CA . ALA A 1 161 ? -2.786 4.563 17.767 1.00 96.25 161 ALA A CA 1
ATOM 1290 C C . ALA A 1 161 ? -3.984 5.524 17.698 1.00 96.25 161 ALA A C 1
ATOM 1292 O O . ALA A 1 161 ? -4.644 5.640 16.662 1.00 96.25 161 ALA A O 1
ATOM 1293 N N . ARG A 1 162 ? -4.232 6.280 18.775 1.00 94.81 162 ARG A N 1
ATOM 1294 C CA . ARG A 1 162 ? -5.287 7.300 18.812 1.00 94.81 162 ARG A CA 1
ATOM 1295 C C . ARG A 1 162 ? -4.996 8.470 17.867 1.00 94.81 162 ARG A C 1
ATOM 1297 O O . ARG A 1 162 ? -5.919 8.944 17.208 1.00 94.81 162 ARG A O 1
ATOM 1304 N N . ASN A 1 163 ? -3.747 8.928 17.778 1.00 95.44 163 ASN A N 1
ATOM 1305 C CA . ASN A 1 163 ? -3.360 10.015 16.873 1.00 95.44 163 ASN A CA 1
ATOM 1306 C C . ASN A 1 163 ? -3.576 9.639 15.397 1.00 95.44 163 ASN A C 1
ATOM 1308 O O . ASN A 1 163 ? -4.202 10.394 14.653 1.00 95.44 163 ASN A O 1
ATOM 1312 N N . TYR A 1 164 ? -3.123 8.453 14.986 1.00 96.25 164 TYR A N 1
ATOM 1313 C CA . TYR A 1 164 ? -3.350 7.944 13.633 1.00 96.25 164 TYR A CA 1
ATOM 1314 C C . TYR A 1 164 ? -4.831 7.697 13.351 1.00 96.25 164 TYR A C 1
ATOM 1316 O O . TYR A 1 164 ? -5.308 8.086 12.288 1.00 96.25 164 TYR A O 1
ATOM 1324 N N . SER A 1 165 ? -5.580 7.164 14.325 1.00 95.69 165 SER A N 1
ATOM 1325 C CA . SER A 1 165 ? -7.033 6.992 14.194 1.00 95.69 165 SER A CA 1
ATOM 1326 C C . SER A 1 165 ? -7.731 8.322 13.925 1.00 95.69 165 SER A C 1
ATOM 1328 O O . SER A 1 165 ? -8.528 8.414 12.999 1.00 95.69 165 SER A O 1
ATOM 1330 N N . ARG A 1 166 ? -7.395 9.374 14.686 1.00 95.88 166 ARG A N 1
ATOM 1331 C CA . ARG A 1 166 ? -7.950 10.721 14.488 1.00 95.88 166 ARG A CA 1
ATOM 1332 C C . ARG A 1 166 ? -7.708 11.224 13.064 1.00 95.88 166 ARG A C 1
ATOM 1334 O O . ARG A 1 166 ? -8.649 11.646 12.405 1.00 95.88 166 ARG A O 1
ATOM 1341 N N . ARG A 1 167 ? -6.462 11.139 12.588 1.00 94.56 167 ARG A N 1
ATOM 1342 C CA . ARG A 1 167 ? -6.081 11.587 11.238 1.00 94.56 167 ARG A CA 1
ATOM 1343 C C . ARG A 1 167 ? -6.808 10.797 10.147 1.00 94.56 167 ARG A C 1
ATOM 1345 O O . ARG A 1 167 ? -7.290 11.391 9.193 1.00 94.56 167 ARG A O 1
ATOM 1352 N N . ALA A 1 168 ? -6.928 9.478 10.303 1.00 93.81 168 ALA A N 1
ATOM 1353 C CA . ALA A 1 168 ? -7.686 8.646 9.372 1.00 93.81 168 ALA A CA 1
ATOM 1354 C C . ALA A 1 168 ? -9.170 9.051 9.342 1.00 93.81 168 ALA A C 1
ATOM 1356 O O . ALA A 1 168 ? -9.733 9.242 8.269 1.00 93.81 168 ALA A O 1
ATOM 1357 N N . ILE A 1 169 ? -9.791 9.244 10.515 1.00 93.19 169 ILE A N 1
ATOM 1358 C CA . ILE A 1 169 ? -11.194 9.674 10.645 1.00 93.19 169 ILE A CA 1
ATOM 1359 C C . ILE A 1 169 ? -11.428 11.019 9.949 1.00 93.19 169 ILE A C 1
ATOM 1361 O O . ILE A 1 169 ? -12.409 11.153 9.222 1.00 93.19 169 ILE A O 1
ATOM 1365 N N . GLU A 1 170 ? -10.538 11.998 10.139 1.00 91.75 170 GLU A N 1
ATOM 1366 C CA . GLU A 1 170 ? -10.625 13.315 9.487 1.00 91.75 170 GLU A CA 1
ATOM 1367 C C . GLU A 1 170 ? -10.698 13.189 7.959 1.00 91.75 170 GLU A C 1
ATOM 1369 O O . GLU A 1 170 ? -11.519 13.848 7.320 1.00 91.75 170 GLU A O 1
ATOM 1374 N N . ILE A 1 171 ? -9.900 12.291 7.378 1.00 90.62 171 ILE A N 1
ATOM 1375 C CA . ILE A 1 171 ? -9.889 12.060 5.932 1.00 90.62 171 ILE A CA 1
ATOM 1376 C C . ILE A 1 171 ? -11.130 11.285 5.497 1.00 90.62 171 ILE A C 1
ATOM 1378 O O . ILE A 1 171 ? -11.815 11.713 4.574 1.00 90.62 171 ILE A O 1
ATOM 1382 N N . TYR A 1 172 ? -11.490 10.196 6.178 1.00 90.50 172 TYR A N 1
ATOM 1383 C CA . TYR A 1 172 ? -12.702 9.445 5.845 1.00 90.50 172 TYR A CA 1
ATOM 1384 C C . TYR A 1 172 ? -13.956 10.328 5.864 1.00 90.50 172 TYR A C 1
ATOM 1386 O O . TYR A 1 172 ? -14.817 10.183 5.000 1.00 90.50 172 TYR A O 1
ATOM 1394 N N . LEU A 1 173 ? -14.052 11.284 6.792 1.00 87.25 173 LEU A N 1
ATOM 1395 C CA . LEU A 1 173 ? -15.161 12.240 6.837 1.00 87.25 173 LEU A CA 1
ATOM 1396 C C . LEU A 1 173 ? -15.178 13.210 5.644 1.00 87.25 173 LEU A C 1
ATOM 1398 O O . LEU A 1 173 ? -16.260 13.657 5.263 1.00 87.25 173 LEU A O 1
ATOM 1402 N N . LYS A 1 174 ? -14.025 13.507 5.032 1.00 87.44 174 LYS A N 1
ATOM 1403 C CA . LYS A 1 174 ? -13.939 14.272 3.776 1.00 87.44 174 LYS A CA 1
ATOM 1404 C C . LYS A 1 174 ? -14.495 13.467 2.589 1.00 87.44 174 LYS A C 1
ATOM 1406 O O . LYS A 1 174 ? -15.186 14.042 1.756 1.00 87.44 174 LYS A O 1
ATOM 1411 N N . TYR A 1 175 ? -14.285 12.148 2.569 1.00 82.44 175 TYR A N 1
ATOM 1412 C CA . TYR A 1 175 ? -14.747 11.210 1.524 1.00 82.44 175 TYR A CA 1
ATOM 1413 C C . TYR A 1 175 ? -15.963 10.379 1.963 1.00 82.44 175 TYR A C 1
ATOM 1415 O O . TYR A 1 175 ? -16.064 9.184 1.687 1.00 82.44 175 TYR A O 1
ATOM 1423 N N . LYS A 1 176 ? -16.889 11.000 2.702 1.00 66.81 176 LYS A N 1
ATOM 1424 C CA . LYS A 1 176 ? -17.956 10.322 3.459 1.00 66.81 176 LYS A CA 1
ATOM 1425 C C . LYS A 1 176 ? -18.783 9.302 2.657 1.00 66.81 176 LYS A C 1
ATOM 1427 O O . LYS A 1 176 ? -19.238 8.320 3.231 1.00 66.81 176 LYS A O 1
ATOM 1432 N N . ASN A 1 177 ? -18.995 9.512 1.358 1.00 61.53 177 ASN A N 1
ATOM 1433 C CA . ASN A 1 177 ? -19.809 8.603 0.543 1.00 61.53 177 ASN A CA 1
ATOM 1434 C C . ASN A 1 177 ? -19.105 7.268 0.241 1.00 61.53 177 ASN A C 1
ATOM 1436 O O . ASN A 1 177 ? -19.771 6.242 0.156 1.00 61.53 177 ASN A O 1
ATOM 1440 N N . GLU A 1 178 ? -17.777 7.270 0.138 1.00 62.34 178 GLU A N 1
ATOM 1441 C CA . GLU A 1 178 ? -16.967 6.075 -0.142 1.00 62.34 178 GLU A CA 1
ATOM 1442 C C . GLU A 1 178 ? -16.494 5.397 1.152 1.00 62.34 178 GLU A C 1
ATOM 1444 O O . GLU A 1 178 ? -16.422 4.174 1.249 1.00 62.34 178 GLU A O 1
ATOM 1449 N N . SER A 1 179 ? -16.232 6.188 2.196 1.00 64.50 179 SER A N 1
ATOM 1450 C CA . SER A 1 179 ? -15.629 5.714 3.445 1.00 64.50 179 SER A CA 1
ATOM 1451 C C . SER A 1 179 ? -16.597 5.047 4.422 1.00 64.50 179 SER A C 1
ATOM 1453 O O . SER A 1 179 ? -16.182 4.192 5.207 1.00 64.50 179 SER A O 1
ATOM 1455 N N . LEU A 1 180 ? -17.887 5.402 4.386 1.00 65.19 180 LEU A N 1
ATOM 1456 C CA . LEU A 1 180 ? -18.893 4.845 5.300 1.00 65.19 180 LEU A CA 1
ATOM 1457 C C . LEU A 1 180 ? -19.143 3.348 5.086 1.00 65.19 180 LEU A C 1
ATOM 1459 O O . LEU A 1 180 ? -19.681 2.700 5.978 1.00 65.19 180 LEU A O 1
ATOM 1463 N N . ASN A 1 181 ? -18.716 2.798 3.949 1.00 74.12 181 ASN A N 1
ATOM 1464 C CA . ASN A 1 181 ? -18.787 1.368 3.659 1.00 74.12 181 ASN A CA 1
ATOM 1465 C C . ASN A 1 181 ? -17.454 0.640 3.911 1.00 74.12 181 ASN A C 1
ATOM 1467 O O . ASN A 1 181 ? -17.331 -0.534 3.575 1.00 74.12 181 ASN A O 1
ATOM 1471 N N . SER A 1 182 ? -16.450 1.308 4.493 1.00 86.88 182 SER A N 1
ATOM 1472 C CA . SER A 1 182 ? -15.150 0.704 4.799 1.00 86.88 182 SER A CA 1
ATOM 1473 C C . SER A 1 182 ? -15.114 0.160 6.226 1.00 86.88 182 SER A C 1
ATOM 1475 O O . SER A 1 182 ? -15.303 0.891 7.202 1.00 86.88 182 SER A O 1
ATOM 1477 N N . TRP A 1 183 ? -14.784 -1.123 6.385 1.00 93.62 183 TRP A N 1
ATOM 1478 C CA . TRP A 1 183 ? -14.564 -1.718 7.707 1.00 93.62 183 TRP A CA 1
ATOM 1479 C C . TRP A 1 183 ? -13.424 -1.019 8.473 1.00 93.62 183 TRP A C 1
ATOM 1481 O O . TRP A 1 183 ? -13.489 -0.905 9.701 1.00 93.62 183 TRP A O 1
ATOM 1491 N N . LYS A 1 184 ? -12.415 -0.487 7.763 1.00 95.19 184 LYS A N 1
ATOM 1492 C CA . LYS A 1 184 ? -11.270 0.227 8.353 1.00 95.19 184 LYS A CA 1
ATOM 1493 C C . LYS A 1 184 ? -11.687 1.538 9.014 1.00 95.19 184 LYS A C 1
ATOM 1495 O O . LYS A 1 184 ? -11.132 1.887 10.055 1.00 95.19 184 LYS A O 1
ATOM 1500 N N . TYR A 1 185 ? -12.695 2.228 8.474 1.00 94.19 185 TYR A N 1
ATOM 1501 C CA . TYR A 1 185 ? -13.266 3.424 9.100 1.00 94.19 185 TYR A CA 1
ATOM 1502 C C . TYR A 1 185 ? -13.841 3.104 10.488 1.00 94.19 185 TYR A C 1
ATOM 1504 O O . TYR A 1 185 ? -13.519 3.756 11.483 1.00 94.19 185 TYR A O 1
ATOM 1512 N N . TYR A 1 186 ? -14.636 2.040 10.588 1.00 93.69 186 TYR A N 1
ATOM 1513 C CA . TYR A 1 186 ? -15.197 1.610 11.868 1.00 93.69 186 TYR A CA 1
ATOM 1514 C C . TYR A 1 186 ? -14.145 1.030 12.817 1.00 93.69 186 TYR A C 1
ATOM 1516 O O . TYR A 1 186 ? -14.242 1.213 14.032 1.00 93.69 186 TYR A O 1
ATOM 1524 N N . LEU A 1 187 ? -13.098 0.401 12.283 1.00 96.56 187 LEU A N 1
ATOM 1525 C CA . LEU A 1 187 ? -11.952 -0.034 13.072 1.00 96.56 187 LEU A CA 1
ATOM 1526 C C . LEU A 1 187 ? -11.263 1.148 13.770 1.00 96.56 187 LEU A C 1
ATOM 1528 O O . LEU A 1 187 ? -11.012 1.083 14.975 1.00 96.56 187 LEU A O 1
ATOM 1532 N N . VAL A 1 188 ? -10.991 2.249 13.061 1.00 96.69 188 VAL A N 1
ATOM 1533 C CA . VAL A 1 188 ? -10.352 3.421 13.688 1.00 96.69 188 VAL A CA 1
ATOM 1534 C C . VAL A 1 188 ? -11.283 4.154 14.645 1.00 96.69 188 VAL A C 1
ATOM 1536 O O . VAL A 1 188 ? -10.814 4.669 15.659 1.00 96.69 188 VAL A O 1
ATOM 1539 N N . LEU A 1 189 ? -12.599 4.148 14.403 1.00 94.88 189 LEU A N 1
ATOM 1540 C CA . LEU A 1 189 ? -13.577 4.639 15.380 1.00 94.88 189 LEU A CA 1
ATOM 1541 C C . LEU A 1 189 ? -13.543 3.819 16.675 1.00 94.88 189 LEU A C 1
ATOM 1543 O O . LEU A 1 189 ? -13.597 4.404 17.760 1.00 94.88 189 LEU A O 1
ATOM 1547 N N . ALA A 1 190 ? -13.400 2.495 16.579 1.00 94.50 190 ALA A N 1
ATOM 1548 C CA . ALA A 1 190 ? -13.272 1.627 17.745 1.00 94.50 190 ALA A CA 1
ATOM 1549 C C . ALA A 1 190 ? -12.020 1.953 18.568 1.00 94.50 190 ALA A C 1
ATOM 1551 O O . ALA A 1 190 ? -12.105 2.098 19.789 1.00 94.50 190 ALA A O 1
ATOM 1552 N N . ILE A 1 191 ? -10.871 2.118 17.901 1.00 96.00 191 ILE A N 1
ATOM 1553 C CA . ILE A 1 191 ? -9.598 2.473 18.547 1.00 96.00 191 ILE A CA 1
ATOM 1554 C C . ILE A 1 191 ? -9.686 3.861 19.187 1.00 96.00 191 ILE A C 1
ATOM 1556 O O . ILE A 1 191 ? -9.327 4.036 20.353 1.00 96.00 191 ILE A O 1
ATOM 1560 N N . TYR A 1 192 ? -10.182 4.854 18.445 1.00 93.44 192 TYR A N 1
ATOM 1561 C CA . TYR A 1 192 ? -10.252 6.236 18.909 1.00 93.44 192 TYR A CA 1
ATOM 1562 C C . TYR A 1 192 ? -11.146 6.377 20.147 1.00 93.44 192 TYR A C 1
ATOM 1564 O O . TYR A 1 192 ? -10.730 6.976 21.143 1.00 93.44 192 TYR A O 1
ATOM 1572 N N . ASN A 1 193 ? -12.338 5.774 20.116 1.00 88.69 193 ASN A N 1
ATOM 1573 C CA . ASN A 1 193 ? -13.323 5.870 21.196 1.00 88.69 193 ASN A CA 1
ATOM 1574 C C . ASN A 1 193 ? -13.126 4.823 22.301 1.00 88.69 193 ASN A C 1
ATOM 1576 O O . ASN A 1 193 ? -13.755 4.929 23.349 1.00 88.69 193 ASN A O 1
ATOM 1580 N N . ASN A 1 194 ? -12.237 3.840 22.111 1.00 88.06 194 ASN A N 1
ATOM 1581 C CA . ASN A 1 194 ? -12.125 2.667 22.983 1.00 88.06 194 ASN A CA 1
ATOM 1582 C C . ASN A 1 194 ? -13.480 1.928 23.100 1.00 88.06 194 ASN A C 1
ATOM 1584 O O . ASN A 1 194 ? -13.948 1.583 24.188 1.00 88.06 194 ASN A O 1
ATOM 1588 N N . GLU A 1 195 ? -14.151 1.706 21.967 1.00 88.75 195 GLU A N 1
ATOM 1589 C CA . GLU A 1 195 ? -15.508 1.152 21.899 1.00 88.75 195 GLU A CA 1
ATOM 1590 C C . GLU A 1 195 ? -15.619 -0.028 20.934 1.00 88.75 195 GLU A C 1
ATOM 1592 O O . GLU A 1 195 ? -15.307 0.068 19.754 1.00 88.75 195 GLU A O 1
ATOM 1597 N N . THR A 1 196 ? -16.114 -1.161 21.436 1.00 90.19 196 THR A N 1
ATOM 1598 C CA . THR A 1 196 ? -16.232 -2.408 20.667 1.00 90.19 196 THR A CA 1
ATOM 1599 C C . THR A 1 196 ? -17.458 -2.438 19.757 1.00 90.19 196 THR A C 1
ATOM 1601 O O . THR A 1 196 ? -17.502 -3.248 18.841 1.00 90.19 196 THR A O 1
ATOM 1604 N N . THR A 1 197 ? -18.443 -1.566 19.980 1.00 89.69 197 THR A N 1
ATOM 1605 C CA . THR A 1 197 ? -19.676 -1.453 19.177 1.00 89.69 197 THR A CA 1
ATOM 1606 C C . THR A 1 197 ? -19.374 -1.159 17.710 1.00 89.69 197 THR A C 1
ATOM 1608 O O . THR A 1 197 ? -19.990 -1.744 16.822 1.00 89.69 197 THR A O 1
ATOM 1611 N N . PHE A 1 198 ? -18.372 -0.319 17.439 1.00 91.12 198 PHE A N 1
ATOM 1612 C CA . PHE A 1 198 ? -17.928 -0.034 16.076 1.00 91.12 198 PHE A CA 1
ATOM 1613 C C . PHE A 1 198 ? -17.348 -1.269 15.374 1.00 91.12 198 PHE A C 1
ATOM 1615 O O . PHE A 1 198 ? -17.476 -1.389 14.162 1.00 91.12 198 PHE A O 1
ATOM 1622 N N . LEU A 1 199 ? -16.782 -2.233 16.105 1.00 92.69 199 LEU A N 1
ATOM 1623 C CA . LEU A 1 199 ? -16.242 -3.461 15.509 1.00 92.69 199 LEU A CA 1
ATOM 1624 C C . LEU A 1 199 ? -17.339 -4.401 15.012 1.00 92.69 199 LEU A C 1
ATOM 1626 O O . LEU A 1 199 ? -17.175 -5.046 13.979 1.00 92.69 199 LEU A 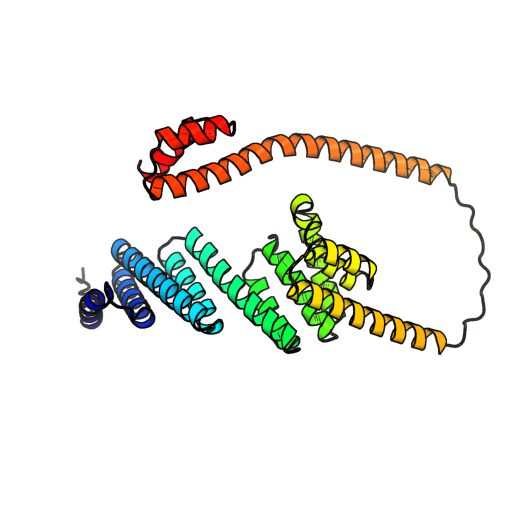O 1
ATOM 1630 N N . ASP A 1 200 ? -18.488 -4.427 15.687 1.00 90.06 200 ASP A N 1
ATOM 1631 C CA . ASP A 1 200 ? -19.653 -5.178 15.212 1.00 90.06 200 ASP A CA 1
ATOM 1632 C C . ASP A 1 200 ? -20.229 -4.574 13.922 1.00 90.06 200 ASP A C 1
ATOM 1634 O O . ASP A 1 200 ? -20.829 -5.288 13.118 1.00 90.06 200 ASP A O 1
ATOM 1638 N N . ILE A 1 201 ? -20.034 -3.267 13.709 1.00 90.69 201 ILE A N 1
ATOM 1639 C CA . ILE A 1 201 ? -20.359 -2.590 12.450 1.00 90.69 201 ILE A CA 1
ATOM 1640 C C . ILE A 1 201 ? -19.290 -2.901 11.396 1.00 90.69 201 ILE A C 1
ATOM 1642 O O . ILE A 1 201 ? -19.645 -3.299 10.291 1.00 90.69 201 ILE A O 1
ATOM 1646 N N . ALA A 1 202 ? -18.002 -2.803 11.744 1.00 91.88 202 ALA A N 1
ATOM 1647 C CA . ALA A 1 202 ? -16.883 -3.099 10.846 1.00 91.88 202 ALA A CA 1
ATOM 1648 C C . ALA A 1 202 ? -17.023 -4.480 10.188 1.00 91.88 202 ALA A C 1
ATOM 1650 O O . ALA A 1 202 ? -16.891 -4.599 8.974 1.00 91.88 202 ALA A O 1
ATOM 1651 N N . LYS A 1 203 ? -17.388 -5.509 10.969 1.00 93.06 203 LYS A N 1
ATOM 1652 C CA . LYS A 1 203 ? -17.602 -6.876 10.464 1.00 93.06 203 LYS A CA 1
ATOM 1653 C C . LYS A 1 203 ? -18.684 -6.993 9.390 1.00 93.06 203 LYS A C 1
ATOM 1655 O O . LYS A 1 203 ? -18.660 -7.953 8.635 1.00 93.06 203 LYS A O 1
ATOM 1660 N N . ARG A 1 204 ? -19.646 -6.066 9.323 1.00 91.31 204 ARG A N 1
ATOM 1661 C CA . ARG A 1 204 ? -20.712 -6.088 8.302 1.00 91.31 204 ARG A CA 1
ATOM 1662 C C . ARG A 1 204 ? -20.223 -5.616 6.936 1.00 91.31 204 ARG A C 1
ATOM 1664 O O . ARG A 1 204 ? -20.878 -5.894 5.941 1.00 91.31 204 ARG A O 1
ATOM 1671 N N . TYR A 1 205 ? -19.094 -4.912 6.903 1.00 89.38 205 TYR A N 1
ATOM 1672 C CA . TYR A 1 205 ? -18.511 -4.316 5.703 1.00 89.38 205 TYR A CA 1
ATOM 1673 C C . TYR A 1 205 ? -17.331 -5.117 5.144 1.00 89.38 205 TYR A C 1
ATOM 1675 O O . TYR A 1 205 ? -16.609 -4.636 4.275 1.00 89.38 205 TYR A O 1
ATOM 1683 N N . THR A 1 206 ? -17.119 -6.340 5.630 1.00 88.94 206 THR A N 1
ATOM 1684 C CA . THR A 1 206 ? -16.130 -7.257 5.069 1.00 88.94 206 THR A CA 1
ATOM 1685 C C . THR A 1 206 ? -16.632 -8.696 5.086 1.00 88.94 206 THR A C 1
ATOM 1687 O O . THR A 1 206 ? -17.323 -9.126 6.007 1.00 88.94 206 THR A O 1
ATOM 1690 N N . THR A 1 207 ? -16.264 -9.447 4.052 1.00 89.81 207 THR A N 1
ATOM 1691 C CA . THR A 1 207 ? -16.440 -10.902 3.960 1.00 89.81 207 THR A CA 1
ATOM 1692 C C . THR A 1 207 ? -15.107 -11.648 3.990 1.00 89.81 207 THR A C 1
ATOM 1694 O O . THR A 1 207 ? -15.095 -12.879 3.989 1.00 89.81 207 THR A O 1
ATOM 1697 N N . LYS A 1 208 ? -13.974 -10.933 4.019 1.00 92.00 208 LYS A N 1
ATOM 1698 C CA . LYS A 1 208 ? -12.643 -11.542 4.002 1.00 92.00 208 LYS A CA 1
ATOM 1699 C C . LYS A 1 208 ? -12.294 -12.064 5.390 1.00 92.00 208 LYS A C 1
ATOM 1701 O O . LYS A 1 208 ? -12.282 -11.310 6.362 1.00 92.00 208 LYS A O 1
ATOM 1706 N N . THR A 1 209 ? -11.944 -13.345 5.469 1.00 92.19 209 THR A N 1
ATOM 1707 C CA . THR A 1 209 ? -11.601 -14.014 6.732 1.00 92.19 209 THR A CA 1
ATOM 1708 C C . THR A 1 209 ? -10.473 -13.304 7.482 1.00 92.19 209 THR A C 1
ATOM 1710 O O . THR A 1 209 ? -10.607 -13.063 8.678 1.00 92.19 209 THR A O 1
ATOM 1713 N N . SER A 1 210 ? -9.412 -12.885 6.786 1.00 89.31 210 SER A N 1
ATOM 1714 C CA . SER A 1 210 ? -8.270 -12.187 7.397 1.00 89.31 210 SER A CA 1
ATOM 1715 C C . SER A 1 210 ? -8.666 -10.859 8.057 1.00 89.31 210 SER A C 1
ATOM 1717 O O . SER A 1 210 ? -8.241 -10.562 9.172 1.00 89.31 210 SER A O 1
ATOM 1719 N N . GLU A 1 211 ? -9.536 -10.074 7.421 1.00 93.44 211 GLU A N 1
ATOM 1720 C CA . GLU A 1 211 ? -10.030 -8.804 7.969 1.00 93.44 211 GLU A CA 1
ATOM 1721 C C . GLU A 1 211 ? -10.946 -9.045 9.182 1.00 93.44 211 GLU A C 1
ATOM 1723 O O . GLU A 1 211 ? -10.837 -8.356 10.200 1.00 93.44 211 GLU A O 1
ATOM 1728 N N . ILE A 1 212 ? -11.798 -10.075 9.127 1.00 94.69 212 ILE A N 1
ATOM 1729 C CA . ILE A 1 212 ? -12.640 -10.488 10.260 1.00 94.69 212 ILE A CA 1
ATOM 1730 C C . ILE A 1 212 ? -11.776 -10.897 11.461 1.00 94.69 212 ILE A C 1
ATOM 1732 O O . ILE A 1 212 ? -12.051 -10.473 12.586 1.00 94.69 212 ILE A O 1
ATOM 1736 N N . GLU A 1 213 ? -10.711 -11.669 11.242 1.00 94.31 213 GLU A N 1
ATOM 1737 C CA . GLU A 1 213 ? -9.764 -12.053 12.294 1.00 94.31 213 GLU A CA 1
ATOM 1738 C C . GLU A 1 213 ? -9.064 -10.839 12.915 1.00 94.31 213 GLU A C 1
ATOM 1740 O O . GLU A 1 213 ? -8.887 -10.781 14.138 1.00 94.31 213 GLU A O 1
ATOM 1745 N N . MET A 1 214 ? -8.702 -9.837 12.106 1.00 95.06 214 MET A N 1
ATOM 1746 C CA . MET A 1 214 ? -8.130 -8.591 12.617 1.00 95.06 214 MET A CA 1
ATOM 1747 C C . MET A 1 214 ? -9.108 -7.852 13.531 1.00 95.06 214 MET A C 1
ATOM 1749 O O . MET A 1 214 ? -8.707 -7.382 14.605 1.00 95.06 214 MET A O 1
ATOM 1753 N N . ILE A 1 215 ? -10.380 -7.775 13.130 1.00 96.38 215 ILE A N 1
ATOM 1754 C CA . ILE A 1 215 ? -11.442 -7.126 13.903 1.00 96.38 215 ILE A CA 1
ATOM 1755 C C . ILE A 1 215 ? -11.672 -7.853 15.236 1.00 96.38 215 ILE A C 1
ATOM 1757 O O . ILE A 1 215 ? -11.717 -7.207 16.286 1.00 96.38 215 ILE A O 1
ATOM 1761 N N . GLU A 1 216 ? -11.760 -9.184 15.228 1.00 95.81 216 GLU A N 1
ATOM 1762 C CA . GLU A 1 216 ? -11.943 -9.974 16.455 1.00 95.81 216 GLU A CA 1
ATOM 1763 C C . GLU A 1 216 ? -10.748 -9.856 17.406 1.00 95.81 216 GLU A C 1
ATOM 1765 O O . GLU A 1 216 ? -10.917 -9.702 18.620 1.00 95.81 216 GLU A O 1
ATOM 1770 N N . ARG A 1 217 ? -9.526 -9.826 16.866 1.00 95.38 217 ARG A N 1
ATOM 1771 C CA . ARG A 1 217 ? -8.314 -9.601 17.663 1.00 95.38 217 ARG A CA 1
ATOM 1772 C C . ARG A 1 217 ? -8.353 -8.254 18.381 1.00 95.38 217 ARG A C 1
ATOM 1774 O O . ARG A 1 217 ? -8.044 -8.180 19.572 1.00 95.38 217 ARG A O 1
ATOM 1781 N N . LEU A 1 218 ? -8.763 -7.194 17.683 1.00 96.31 218 LEU A N 1
ATOM 1782 C CA . LEU A 1 218 ? -8.921 -5.872 18.290 1.00 96.31 218 LEU A CA 1
ATOM 1783 C C . LEU A 1 218 ? -10.024 -5.865 19.348 1.00 96.31 218 LEU A C 1
ATOM 1785 O O . LEU A 1 218 ? -9.844 -5.274 20.412 1.00 96.31 218 LEU A O 1
ATOM 1789 N N . LYS A 1 219 ? -11.142 -6.550 19.085 1.00 95.88 219 LYS A N 1
ATOM 1790 C CA . LYS A 1 219 ? -12.255 -6.678 20.030 1.00 95.88 219 LYS A CA 1
ATOM 1791 C C . LYS A 1 219 ? -11.806 -7.328 21.336 1.00 95.88 219 LYS A C 1
ATOM 1793 O O . LYS A 1 219 ? -12.096 -6.782 22.401 1.00 95.88 219 LYS A O 1
ATOM 1798 N N . SER A 1 220 ? -11.049 -8.426 21.255 1.00 94.94 220 SER A N 1
ATOM 1799 C CA . SER A 1 220 ? -10.456 -9.090 22.424 1.00 94.94 220 SER A CA 1
ATOM 1800 C C . SER A 1 220 ? -9.553 -8.137 23.209 1.00 94.94 220 SER A C 1
ATOM 1802 O O . SER A 1 220 ? -9.746 -7.948 24.409 1.00 94.94 220 SER A O 1
ATOM 1804 N N . LYS A 1 221 ? -8.623 -7.452 22.528 1.00 94.62 221 LYS A N 1
ATOM 1805 C CA . LYS A 1 221 ? -7.672 -6.540 23.183 1.00 94.62 221 LYS A CA 1
ATOM 1806 C C . LYS A 1 221 ? -8.365 -5.343 23.848 1.00 94.62 221 LYS A C 1
ATOM 1808 O O . LYS A 1 221 ? -8.024 -4.974 24.969 1.00 94.62 221 LYS A O 1
ATOM 1813 N N . LEU A 1 222 ? -9.369 -4.751 23.197 1.00 93.81 222 LEU A N 1
ATOM 1814 C CA . LEU A 1 222 ? -10.186 -3.681 23.786 1.00 93.81 222 LEU A CA 1
ATOM 1815 C C . LEU A 1 222 ? -10.951 -4.165 25.024 1.00 93.81 222 LEU A C 1
ATOM 1817 O O . LEU A 1 222 ? -11.066 -3.431 26.007 1.00 93.81 222 LEU A O 1
ATOM 1821 N N . PHE A 1 223 ? -11.471 -5.395 24.997 1.00 91.81 223 PHE A N 1
ATOM 1822 C CA . PHE A 1 223 ? -12.150 -5.983 26.148 1.00 91.81 223 PHE A CA 1
ATOM 1823 C C . PHE A 1 223 ? -11.193 -6.181 27.330 1.00 91.81 223 PHE A C 1
ATOM 1825 O O . PHE A 1 223 ? -11.522 -5.764 28.440 1.00 91.81 223 PHE A O 1
ATOM 1832 N N . GLU A 1 224 ? -9.997 -6.727 27.094 1.00 91.00 224 GLU A N 1
ATOM 1833 C CA . GLU A 1 224 ? -8.942 -6.869 28.111 1.00 91.00 224 GLU A CA 1
ATOM 1834 C C . GLU A 1 224 ? -8.612 -5.525 28.776 1.00 91.00 224 GLU A C 1
ATOM 1836 O O . GLU A 1 224 ? -8.632 -5.413 30.004 1.00 91.00 224 GLU A O 1
ATOM 1841 N N . ILE A 1 225 ? -8.396 -4.474 27.978 1.00 88.19 225 ILE A N 1
ATOM 1842 C CA . ILE A 1 225 ? -8.098 -3.124 28.481 1.00 88.19 225 ILE A CA 1
ATOM 1843 C C . ILE A 1 225 ? -9.249 -2.589 29.341 1.00 88.19 225 ILE A C 1
ATOM 1845 O O . ILE A 1 225 ? -9.010 -2.046 30.422 1.00 88.19 225 ILE A O 1
ATOM 1849 N N . LYS A 1 226 ? -10.504 -2.769 28.909 1.00 87.19 226 LYS A N 1
ATOM 1850 C CA . LYS A 1 226 ? -11.678 -2.348 29.691 1.00 87.19 226 LYS A CA 1
ATOM 1851 C C . LYS A 1 226 ? -11.784 -3.080 31.026 1.00 87.19 226 LYS A C 1
ATOM 1853 O O . LYS A 1 226 ? -12.157 -2.457 32.019 1.00 87.19 226 LYS A O 1
ATOM 1858 N N . GLN A 1 227 ? -11.465 -4.373 31.071 1.00 87.75 227 GLN A N 1
ATOM 1859 C CA . GLN A 1 227 ? -11.464 -5.136 32.323 1.00 87.75 227 GLN A CA 1
ATOM 1860 C C . GLN A 1 227 ? -10.370 -4.643 33.274 1.00 87.75 227 GLN A C 1
ATOM 1862 O O . GLN A 1 227 ? -10.647 -4.386 34.444 1.00 87.75 227 GLN A O 1
ATOM 1867 N N . LEU A 1 228 ? -9.156 -4.411 32.767 1.00 86.12 228 LEU A N 1
ATOM 1868 C CA . LEU A 1 228 ? -8.057 -3.850 33.559 1.00 86.12 228 LEU A CA 1
ATOM 1869 C C . LEU A 1 228 ? -8.416 -2.475 34.140 1.00 86.12 228 LEU A C 1
ATOM 1871 O O . LEU A 1 228 ? -8.205 -2.229 35.328 1.00 86.12 228 LEU A O 1
ATOM 1875 N N . GLN A 1 229 ? -9.019 -1.598 33.333 1.00 83.75 229 GLN A N 1
ATOM 1876 C CA . GLN A 1 229 ? -9.490 -0.286 33.785 1.00 83.75 229 GLN A CA 1
ATOM 1877 C C . GLN A 1 229 ? -10.546 -0.403 34.887 1.00 83.75 229 GLN A C 1
ATOM 1879 O O . GLN A 1 229 ? -10.439 0.272 35.912 1.00 83.75 229 GLN A O 1
ATOM 1884 N N . ARG A 1 230 ? -11.539 -1.287 34.724 1.00 83.56 230 ARG A N 1
ATOM 1885 C CA . ARG A 1 230 ? -12.565 -1.527 35.751 1.00 83.56 230 ARG A CA 1
ATOM 1886 C C . ARG A 1 230 ? -11.951 -2.006 37.061 1.00 83.56 230 ARG A C 1
ATOM 1888 O O . ARG A 1 230 ? -12.251 -1.415 38.093 1.00 83.56 230 ARG A O 1
ATOM 1895 N N . ASN A 1 231 ? -11.044 -2.980 37.003 1.00 80.69 231 ASN A N 1
ATOM 1896 C CA . ASN A 1 231 ? -10.384 -3.533 38.185 1.00 80.69 231 ASN A CA 1
ATOM 1897 C C . ASN A 1 231 ? -9.594 -2.463 38.961 1.00 80.69 231 ASN A C 1
ATOM 1899 O O . ASN A 1 231 ? -9.702 -2.397 40.185 1.00 80.69 231 ASN A O 1
ATOM 1903 N N . MET A 1 232 ? -8.878 -1.572 38.260 1.00 73.69 232 MET A N 1
ATOM 1904 C CA . MET A 1 232 ? -8.186 -0.431 38.881 1.00 73.69 232 MET A CA 1
ATOM 1905 C C . MET A 1 232 ? -9.157 0.571 39.523 1.00 73.69 232 MET A C 1
ATOM 1907 O O . MET A 1 232 ? -8.882 1.112 40.595 1.00 73.69 232 MET A O 1
ATOM 1911 N N . THR A 1 233 ? -10.315 0.801 38.899 1.00 66.12 233 THR A N 1
ATOM 1912 C CA . THR A 1 233 ? -11.322 1.751 39.403 1.00 66.12 233 THR A CA 1
ATOM 1913 C C . THR A 1 233 ? -12.046 1.207 40.640 1.00 66.12 233 THR A C 1
ATOM 1915 O O . THR A 1 233 ? -12.392 1.970 41.536 1.00 66.12 233 THR A O 1
ATOM 1918 N N . THR A 1 234 ? -12.236 -0.113 40.732 1.00 60.31 234 THR A N 1
ATOM 1919 C CA . THR A 1 234 ? -12.836 -0.779 41.902 1.00 60.31 234 THR A CA 1
ATOM 1920 C C . THR A 1 234 ? -11.885 -0.928 43.092 1.00 60.31 234 THR A C 1
ATOM 1922 O O . THR A 1 234 ? -12.353 -1.162 44.202 1.00 60.31 234 THR A O 1
ATOM 1925 N N . SER A 1 235 ? -10.569 -0.782 42.891 1.00 55.81 235 SER A N 1
ATOM 1926 C CA . SER A 1 235 ? -9.567 -0.812 43.971 1.00 55.81 235 SER A CA 1
ATOM 1927 C C . SER A 1 235 ? -9.287 0.551 44.619 1.00 55.81 235 SER A C 1
ATOM 1929 O O . SER A 1 235 ? -8.574 0.615 45.618 1.00 55.81 235 SER A O 1
ATOM 1931 N N . LEU A 1 236 ? -9.825 1.645 44.072 1.00 51.66 236 LEU A N 1
ATOM 1932 C CA . LEU A 1 236 ? -9.699 2.986 44.649 1.00 51.66 236 LEU A CA 1
ATOM 1933 C C . LEU A 1 236 ? -10.799 3.217 45.705 1.00 51.66 236 LEU A C 1
ATOM 1935 O O . LEU A 1 236 ? -11.971 2.951 45.421 1.00 51.66 236 LEU A O 1
ATOM 1939 N N . PRO A 1 237 ? -10.476 3.721 46.915 1.00 53.09 237 PRO A N 1
ATOM 1940 C CA . PRO A 1 237 ? -11.491 4.051 47.904 1.00 53.09 237 PRO A CA 1
ATOM 1941 C C . PRO A 1 237 ? -12.417 5.140 47.351 1.00 53.09 237 PRO A C 1
ATOM 1943 O O . PRO A 1 237 ? -11.977 6.152 46.805 1.00 53.09 237 PRO A O 1
ATOM 1946 N N . LYS A 1 238 ? -13.721 4.893 47.482 1.00 44.62 238 LYS A N 1
ATOM 1947 C CA . LYS A 1 238 ? -14.807 5.763 47.024 1.00 44.62 238 LYS A CA 1
ATOM 1948 C C . LYS A 1 238 ? -14.615 7.183 47.590 1.00 44.62 238 LYS A C 1
ATOM 1950 O O . LYS A 1 238 ? -14.567 7.312 48.814 1.00 44.62 238 LYS A O 1
ATOM 1955 N N . PRO A 1 239 ? -14.529 8.246 46.768 1.00 46.56 239 PRO A N 1
ATOM 1956 C CA . PRO A 1 239 ? -14.552 9.601 47.296 1.00 46.56 239 PRO A CA 1
ATOM 1957 C C . PRO A 1 239 ? -15.927 9.873 47.912 1.00 46.56 239 PRO A C 1
ATOM 1959 O O . PRO A 1 239 ? -16.967 9.567 47.321 1.00 46.56 239 PRO A O 1
ATOM 1962 N N . THR A 1 240 ? -15.918 10.408 49.131 1.00 42.06 240 THR A N 1
ATOM 1963 C CA . THR A 1 240 ? -17.106 10.843 49.864 1.00 42.06 240 THR A CA 1
ATOM 1964 C C . THR A 1 240 ? -17.894 11.833 49.010 1.00 42.06 240 THR A C 1
ATOM 1966 O O . THR A 1 240 ? -17.338 12.788 48.475 1.00 42.06 240 THR A O 1
ATOM 1969 N N . SER A 1 241 ? -19.188 11.566 48.852 1.00 40.69 241 SER A N 1
ATOM 1970 C CA . SER A 1 241 ? -20.128 12.341 48.047 1.00 40.69 241 SER A CA 1
ATOM 1971 C C . SER A 1 241 ? -20.173 13.812 48.465 1.00 40.69 241 SER A C 1
ATOM 1973 O O . SER A 1 241 ? -20.549 14.106 49.601 1.00 40.69 241 SER A O 1
ATOM 1975 N N . THR A 1 242 ? -19.892 14.721 47.532 1.00 38.12 242 THR A N 1
ATOM 1976 C CA . THR A 1 242 ? -20.259 16.137 47.653 1.00 38.12 242 THR A CA 1
ATOM 1977 C C . THR A 1 242 ? -21.559 16.373 46.889 1.00 38.12 242 THR A C 1
ATOM 1979 O O . THR A 1 242 ? -21.691 15.996 45.725 1.00 38.12 242 THR A O 1
ATOM 1982 N N . THR A 1 243 ? -22.525 16.952 47.592 1.00 36.22 243 THR A N 1
ATOM 1983 C CA . THR A 1 243 ? -23.876 17.336 47.173 1.00 36.22 243 THR A CA 1
ATOM 1984 C C . THR A 1 243 ? -23.906 18.045 45.813 1.00 36.22 243 THR A C 1
ATOM 1986 O O . THR A 1 243 ? -23.183 19.015 45.603 1.00 36.22 243 THR A O 1
ATOM 1989 N N . GLN A 1 244 ? -24.766 17.578 44.899 1.00 34.56 244 GLN A N 1
ATOM 1990 C CA . GLN A 1 244 ? -25.120 18.296 43.671 1.00 34.56 244 GLN A CA 1
ATOM 1991 C C . GLN A 1 244 ? -26.080 19.446 43.997 1.00 34.56 244 GLN A C 1
ATOM 1993 O O . GLN A 1 244 ? -27.191 19.203 44.466 1.00 34.56 244 GLN A O 1
ATOM 1998 N N . GLU A 1 245 ? -25.680 20.679 43.691 1.00 34.31 245 GLU A N 1
ATOM 1999 C CA . GLU A 1 245 ? -26.604 21.803 43.531 1.00 34.31 245 GLU A CA 1
ATOM 2000 C C . GLU A 1 245 ? -27.136 21.829 42.091 1.00 34.31 245 GLU A C 1
ATOM 2002 O O . GLU A 1 245 ? -26.385 21.872 41.115 1.00 34.31 245 GLU A O 1
ATOM 2007 N N . THR A 1 246 ? -28.457 21.784 41.956 1.00 36.34 246 THR A N 1
ATOM 2008 C CA . THR A 1 246 ? -29.186 22.003 40.705 1.00 36.34 246 THR A CA 1
ATOM 2009 C C . THR A 1 246 ? -29.226 23.494 40.373 1.00 36.34 246 THR A C 1
ATOM 2011 O O . THR A 1 246 ? -29.894 24.256 41.067 1.00 36.34 246 THR A O 1
ATOM 2014 N N . ILE A 1 247 ? -28.567 23.906 39.286 1.00 41.56 247 ILE A N 1
ATOM 2015 C CA . ILE A 1 247 ? -28.726 25.243 38.695 1.00 41.56 247 ILE A CA 1
ATOM 2016 C C . ILE A 1 247 ? -29.756 25.148 37.562 1.00 41.56 247 ILE A C 1
ATOM 2018 O O . ILE A 1 247 ? -29.464 24.659 36.469 1.00 41.56 247 ILE A O 1
ATOM 2022 N N . GLU A 1 248 ? -30.977 25.620 37.818 1.00 44.72 248 GLU A N 1
ATOM 2023 C CA . GLU A 1 248 ? -31.972 25.910 36.782 1.00 44.72 248 GLU A CA 1
ATOM 2024 C C . GLU A 1 248 ? -31.567 27.179 36.014 1.00 44.72 248 GLU A C 1
ATOM 2026 O O . GLU A 1 248 ? -31.807 28.299 36.455 1.00 44.72 248 GLU A O 1
ATOM 2031 N N . GLY A 1 249 ? -30.938 27.010 34.847 1.00 48.88 249 GLY A N 1
ATOM 2032 C CA . GLY A 1 249 ? -30.599 28.098 33.924 1.00 48.88 249 GLY A CA 1
ATOM 2033 C C . GLY A 1 249 ? -31.350 27.992 32.590 1.00 48.88 249 GLY A C 1
ATOM 2034 O O . GLY A 1 249 ? -31.051 27.121 31.781 1.00 48.88 249 GLY A O 1
ATOM 2035 N N . ASN A 1 250 ? -32.330 28.881 32.381 1.00 61.78 250 ASN A N 1
ATOM 2036 C CA . ASN A 1 250 ? -33.023 29.274 31.135 1.00 61.78 250 ASN A CA 1
ATOM 2037 C C . ASN A 1 250 ? -32.971 28.329 29.908 1.00 61.78 250 ASN A C 1
ATOM 2039 O O . ASN A 1 250 ? -32.257 28.558 28.930 1.00 61.78 250 ASN A O 1
ATOM 2043 N N . LYS A 1 251 ? -33.878 27.342 29.894 1.00 59.53 251 LYS A N 1
ATOM 2044 C CA . LYS A 1 251 ? -34.139 26.415 28.770 1.00 59.53 251 LYS A CA 1
ATOM 2045 C C . LYS A 1 251 ? -34.543 27.099 27.448 1.00 59.53 251 LYS A C 1
ATOM 2047 O O . LYS A 1 251 ? -34.348 26.519 26.384 1.00 59.53 251 LYS A O 1
ATOM 2052 N N . SER A 1 252 ? -35.085 28.317 27.483 1.00 57.19 252 SER A N 1
ATOM 2053 C CA . SER A 1 252 ? -35.580 29.035 26.295 1.00 57.19 252 SER A CA 1
ATOM 2054 C C . SER A 1 252 ? -34.465 29.528 25.362 1.00 57.19 252 SER A C 1
ATOM 2056 O O . SER A 1 252 ? -34.617 29.460 24.144 1.00 57.19 252 SER A O 1
ATOM 2058 N N . ALA A 1 253 ? -33.316 29.949 25.901 1.00 57.75 253 ALA A N 1
ATOM 2059 C CA . ALA A 1 253 ? -32.183 30.418 25.095 1.00 57.75 253 ALA A CA 1
ATOM 2060 C C . ALA A 1 253 ? -31.514 29.277 24.303 1.00 57.75 253 ALA A C 1
ATOM 2062 O O . ALA A 1 253 ? -31.072 29.471 23.170 1.00 57.75 253 ALA A O 1
ATOM 2063 N N . PHE A 1 254 ? -31.500 28.067 24.869 1.00 59.97 254 PHE A N 1
ATOM 2064 C CA . PHE A 1 254 ? -30.897 26.889 24.242 1.00 59.97 254 PHE A CA 1
ATOM 2065 C C . PHE A 1 254 ? -31.697 26.399 23.024 1.00 59.97 254 PHE A C 1
ATOM 2067 O O . PHE A 1 254 ? -31.120 25.977 22.023 1.00 59.97 254 PHE A O 1
ATOM 2074 N N . ILE A 1 255 ? -33.030 26.507 23.081 1.00 68.25 255 ILE A N 1
ATOM 2075 C CA . ILE A 1 255 ? -33.927 26.097 21.989 1.00 68.25 255 ILE A CA 1
ATOM 2076 C C . ILE A 1 255 ? -33.774 27.027 20.777 1.00 68.25 255 ILE A C 1
ATOM 2078 O O . ILE A 1 255 ? -33.690 26.556 19.644 1.00 68.25 255 ILE A O 1
ATOM 2082 N N . ILE A 1 256 ? -33.674 28.340 21.008 1.00 71.19 256 ILE A N 1
ATOM 2083 C CA . ILE A 1 256 ? -33.497 29.333 19.937 1.00 71.19 256 ILE A CA 1
ATOM 2084 C C . ILE A 1 256 ? -32.140 29.142 19.242 1.00 71.19 256 ILE A C 1
ATOM 2086 O O . ILE A 1 256 ? -32.060 29.173 18.013 1.00 71.19 256 ILE A O 1
ATOM 2090 N N . LEU A 1 257 ? -31.083 28.871 20.014 1.00 68.56 257 LEU A N 1
ATOM 2091 C CA . LEU A 1 257 ? -29.750 28.612 19.473 1.00 68.56 257 LEU A CA 1
ATOM 2092 C C . LEU A 1 257 ? -29.710 27.329 18.624 1.00 68.56 257 LEU A C 1
ATOM 2094 O O . LEU A 1 257 ? -29.146 27.333 17.530 1.00 68.56 257 LEU A O 1
ATOM 2098 N N . ALA A 1 258 ? -30.357 26.253 19.080 1.00 65.50 258 ALA A N 1
ATOM 2099 C CA . ALA A 1 258 ? -30.443 25.001 18.329 1.00 65.50 258 ALA A CA 1
ATOM 2100 C C . ALA A 1 258 ? -31.192 25.165 16.992 1.00 65.50 258 ALA A C 1
ATOM 2102 O O . ALA A 1 258 ? -30.784 24.593 15.980 1.00 65.50 258 ALA A O 1
ATOM 2103 N N . PHE A 1 259 ? -32.247 25.986 16.962 1.00 70.00 259 PHE A N 1
ATOM 2104 C CA . PHE A 1 259 ? -33.023 26.242 15.747 1.00 70.00 259 PHE A CA 1
ATOM 2105 C C . PHE A 1 259 ? -32.233 27.043 14.696 1.00 70.00 259 PHE A C 1
ATOM 2107 O O . PHE A 1 259 ? -32.291 26.736 13.505 1.00 70.00 259 PHE A O 1
ATOM 2114 N N . LEU A 1 260 ? -31.427 28.020 15.127 1.00 67.25 260 LEU A N 1
ATOM 2115 C CA . LEU A 1 260 ? -30.551 28.783 14.229 1.00 67.25 260 LEU A CA 1
ATOM 2116 C C . LEU A 1 260 ? -29.438 27.917 13.626 1.00 67.25 260 LEU A C 1
ATOM 2118 O O . LEU A 1 260 ? -29.149 28.037 12.436 1.00 67.25 260 LEU A O 1
ATOM 2122 N N . ILE A 1 261 ? -28.861 27.001 14.413 1.00 68.81 261 ILE A N 1
ATOM 2123 C CA . ILE A 1 261 ? -27.869 26.032 13.920 1.00 68.81 261 ILE A CA 1
ATOM 2124 C C . ILE A 1 261 ? -28.504 25.104 12.876 1.00 68.81 261 ILE A C 1
ATOM 2126 O O . ILE A 1 261 ? -27.904 24.856 11.830 1.00 68.81 261 ILE A O 1
ATOM 2130 N N . PHE A 1 262 ? -29.733 24.638 13.113 1.00 74.62 262 PHE A N 1
ATOM 2131 C CA . PHE A 1 262 ? -30.451 23.778 12.171 1.00 74.62 262 PHE A CA 1
ATOM 2132 C C . PHE A 1 262 ? -30.702 24.463 10.816 1.00 74.62 262 PHE A C 1
ATOM 2134 O O . PHE A 1 262 ? -30.456 23.859 9.772 1.00 74.62 262 PHE A O 1
ATOM 2141 N N . LEU A 1 263 ? -31.118 25.736 10.811 1.00 62.66 263 LEU A N 1
ATOM 2142 C CA . LEU A 1 263 ? -31.321 26.500 9.572 1.00 62.66 263 LEU A CA 1
ATOM 2143 C C . LEU A 1 263 ? -30.014 26.724 8.797 1.00 62.66 263 LEU A C 1
ATOM 2145 O O . LEU A 1 263 ? -30.001 26.625 7.569 1.00 62.66 263 LEU A O 1
ATOM 2149 N N . LEU A 1 264 ? -28.907 26.962 9.504 1.00 63.78 264 LEU A N 1
ATOM 2150 C CA . LEU A 1 264 ? -27.581 27.098 8.898 1.00 63.78 264 LEU A CA 1
ATOM 2151 C C . LEU A 1 264 ? -27.123 25.793 8.232 1.00 63.78 264 LEU A C 1
ATOM 2153 O O . LEU A 1 264 ? -26.622 25.818 7.107 1.00 63.78 264 LEU A O 1
ATOM 2157 N N . VAL A 1 265 ? -27.358 24.652 8.887 1.00 66.75 265 VAL A N 1
ATOM 2158 C CA . VAL A 1 265 ? -27.058 23.319 8.342 1.00 66.75 265 VAL A CA 1
ATOM 2159 C C . VAL A 1 265 ? -27.932 23.007 7.126 1.00 66.75 265 VAL A C 1
ATOM 2161 O O . VAL A 1 265 ? -27.417 22.505 6.130 1.00 66.75 265 VAL A O 1
ATOM 2164 N N . ALA A 1 266 ? -29.225 23.340 7.160 1.00 57.66 266 ALA A N 1
ATOM 2165 C CA . ALA A 1 266 ? -30.134 23.123 6.035 1.00 57.66 266 ALA A CA 1
ATOM 2166 C C . ALA A 1 266 ? -29.754 23.967 4.804 1.00 57.66 266 ALA A C 1
ATOM 2168 O O . ALA A 1 266 ? -29.743 23.457 3.682 1.00 57.66 266 ALA A O 1
ATOM 2169 N N . TYR A 1 267 ? -29.373 25.232 5.008 1.00 67.44 267 TYR A N 1
ATOM 2170 C CA . TYR A 1 267 ? -28.894 26.106 3.935 1.00 67.44 267 TYR A CA 1
ATOM 2171 C C . TYR A 1 267 ? -27.592 25.583 3.308 1.00 67.44 267 TYR A C 1
ATOM 2173 O O . TYR A 1 267 ? -27.474 25.517 2.084 1.00 67.44 267 TYR A O 1
ATOM 2181 N N . PHE A 1 268 ? -26.635 25.138 4.131 1.00 56.06 268 PHE A N 1
ATOM 2182 C CA . PHE A 1 268 ? -25.393 24.535 3.641 1.00 56.06 268 PHE A CA 1
ATOM 2183 C C . PHE A 1 268 ? -25.638 23.208 2.910 1.00 56.06 268 PHE A C 1
ATOM 2185 O O . PHE A 1 268 ? -25.049 22.974 1.857 1.00 56.06 268 PHE A O 1
ATOM 2192 N N . ALA A 1 269 ? -26.544 22.365 3.414 1.00 53.00 269 ALA A N 1
ATOM 2193 C CA . ALA A 1 269 ? -26.909 21.101 2.779 1.00 53.00 269 ALA A CA 1
ATOM 2194 C C . ALA A 1 269 ? -27.529 21.312 1.389 1.00 53.00 269 ALA A C 1
ATOM 2196 O O . ALA A 1 269 ? -27.178 20.604 0.447 1.00 53.00 269 ALA A O 1
ATOM 2197 N N . TYR A 1 270 ? -28.391 22.322 1.234 1.00 56.69 270 TYR A N 1
ATOM 2198 C CA . TYR A 1 270 ? -28.984 22.669 -0.058 1.00 56.69 270 TYR A CA 1
ATOM 2199 C C . TYR A 1 270 ? -27.937 23.178 -1.063 1.00 56.69 270 TYR A C 1
ATOM 2201 O O . TYR A 1 270 ? -27.925 22.759 -2.220 1.00 56.69 270 TYR A O 1
ATOM 2209 N N . ASN A 1 271 ? -27.012 24.031 -0.612 1.00 45.81 271 ASN A N 1
ATOM 2210 C CA . ASN A 1 271 ? -25.972 24.605 -1.471 1.00 45.81 271 ASN A CA 1
ATOM 2211 C C . ASN A 1 271 ? -24.898 23.577 -1.881 1.00 45.81 271 ASN A C 1
ATOM 2213 O O . ASN A 1 271 ? -24.304 23.680 -2.952 1.00 45.81 271 ASN A O 1
ATOM 2217 N N . ILE A 1 272 ? -24.661 22.565 -1.042 1.00 50.66 272 ILE A N 1
ATOM 2218 C CA . ILE A 1 272 ? -23.788 21.428 -1.358 1.00 50.66 272 ILE A CA 1
ATOM 2219 C C . ILE A 1 272 ? -24.484 20.471 -2.336 1.00 50.66 272 ILE A C 1
ATOM 2221 O O . ILE A 1 272 ? -23.853 19.991 -3.275 1.00 50.66 272 ILE A O 1
ATOM 2225 N N . TYR A 1 273 ? -25.787 20.227 -2.169 1.00 46.75 273 TYR A N 1
ATOM 2226 C CA . TYR A 1 273 ? -26.544 19.328 -3.041 1.00 46.75 273 TYR A CA 1
ATOM 2227 C C . TYR A 1 273 ? -26.596 19.803 -4.503 1.00 46.75 273 TYR A C 1
ATOM 2229 O O . TYR A 1 273 ? -26.513 18.973 -5.409 1.00 46.75 273 TYR A O 1
ATOM 2237 N N . SER A 1 274 ? -26.677 21.116 -4.761 1.00 42.81 274 SER A N 1
ATOM 2238 C CA . SER A 1 274 ? -26.698 21.631 -6.141 1.00 42.81 274 SER A CA 1
ATOM 2239 C C . SER A 1 274 ? -25.365 21.420 -6.870 1.00 42.81 274 SER A C 1
ATOM 2241 O O . SER A 1 274 ? -25.373 20.975 -8.016 1.00 42.81 274 SER A O 1
ATOM 2243 N N . ARG A 1 275 ? -24.227 21.618 -6.190 1.00 43.25 275 ARG A N 1
ATOM 2244 C CA . ARG A 1 275 ? -22.881 21.408 -6.761 1.00 43.25 2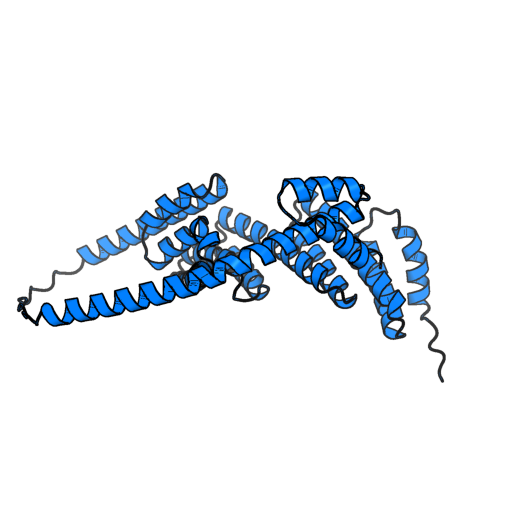75 ARG A CA 1
ATOM 2245 C C . ARG A 1 275 ? -22.538 19.928 -6.981 1.00 43.25 275 ARG A C 1
ATOM 2247 O O . ARG A 1 275 ? -21.752 19.596 -7.858 1.00 43.25 275 ARG A O 1
ATOM 2254 N N . TYR A 1 276 ? -23.166 19.021 -6.230 1.00 45.88 276 TYR A N 1
ATOM 2255 C CA . TYR A 1 276 ? -22.971 17.567 -6.348 1.00 45.88 276 TYR A CA 1
ATOM 2256 C C . TYR A 1 276 ? -23.560 16.944 -7.624 1.00 45.88 276 TYR A C 1
ATOM 2258 O O . TYR A 1 276 ? -23.161 15.846 -8.016 1.00 45.88 276 TYR A O 1
ATOM 2266 N N . LYS A 1 277 ? -24.542 17.595 -8.262 1.00 42.53 277 LYS A N 1
ATOM 2267 C CA . LYS A 1 277 ? -25.181 17.072 -9.481 1.00 42.53 277 LYS A CA 1
ATOM 2268 C C . LYS A 1 277 ? -24.322 17.295 -10.732 1.00 42.53 277 LYS A C 1
ATOM 2270 O O . LYS A 1 277 ? -24.454 16.530 -11.683 1.00 42.53 277 LYS A O 1
ATOM 2275 N N . GLU A 1 278 ? -23.457 18.306 -10.715 1.00 45.09 278 GLU A N 1
ATOM 2276 C CA . GLU A 1 278 ? -22.564 18.648 -11.829 1.00 45.09 278 GLU A CA 1
ATOM 2277 C C . GLU A 1 278 ? -21.300 17.770 -11.818 1.00 45.09 278 GLU A C 1
ATOM 2279 O O . GLU A 1 2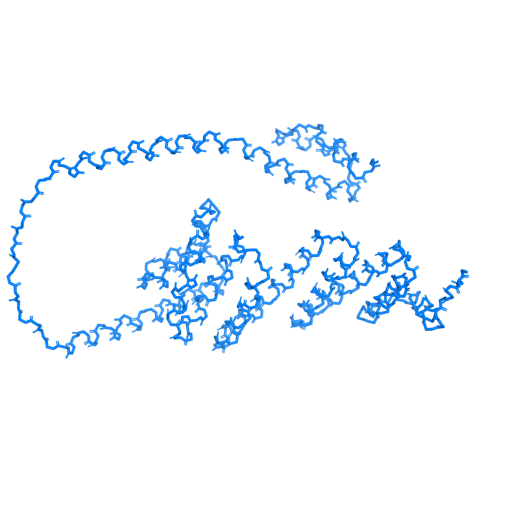78 ? -21.008 17.138 -12.829 1.00 45.09 278 GLU A O 1
ATOM 2284 N N . MET A 1 279 ? -20.663 17.567 -10.655 1.00 44.59 279 MET A N 1
ATOM 2285 C CA . MET A 1 279 ? -19.435 16.749 -10.542 1.00 44.59 279 MET A CA 1
ATOM 2286 C C . MET A 1 279 ? -19.629 15.267 -10.920 1.00 44.59 279 MET A C 1
ATOM 2288 O O . MET A 1 279 ? -18.752 14.653 -11.515 1.00 44.59 279 MET A O 1
ATOM 2292 N N . ARG A 1 280 ? -20.811 14.682 -10.661 1.00 52.44 280 ARG A N 1
ATOM 2293 C CA . ARG A 1 280 ? -21.091 13.265 -10.980 1.00 52.44 280 ARG A CA 1
ATOM 2294 C C . ARG A 1 280 ? -21.230 12.984 -12.485 1.00 52.44 280 ARG A C 1
ATOM 2296 O O . ARG A 1 280 ? -21.255 11.820 -12.879 1.00 52.44 280 ARG A O 1
ATOM 2303 N N . ARG A 1 281 ? -21.409 14.020 -13.316 1.00 51.44 281 ARG A N 1
ATOM 2304 C CA . ARG A 1 281 ? -21.330 13.879 -14.779 1.00 51.44 281 ARG A CA 1
ATOM 2305 C C . ARG A 1 281 ? -19.880 13.884 -15.239 1.00 51.44 281 ARG A C 1
ATOM 2307 O O . ARG A 1 281 ? -19.536 13.039 -16.048 1.00 51.44 281 ARG A O 1
ATOM 2314 N N . GLU A 1 282 ? -19.060 14.765 -14.674 1.00 55.47 282 GLU A N 1
ATOM 2315 C CA . GLU A 1 282 ? -17.644 14.901 -15.030 1.00 55.47 282 GLU A CA 1
ATOM 2316 C C . GLU A 1 282 ? -16.835 13.650 -14.650 1.00 55.47 282 GLU A C 1
ATOM 2318 O O . GLU A 1 282 ? -16.094 13.134 -15.477 1.00 55.47 282 GLU A O 1
ATOM 2323 N N . GLU A 1 283 ? -17.040 13.084 -13.454 1.00 60.19 283 GLU A N 1
ATOM 2324 C CA . GLU A 1 283 ? -16.334 11.863 -13.019 1.00 60.19 283 GLU A CA 1
ATOM 2325 C C . GLU A 1 283 ? -16.693 10.633 -13.864 1.00 60.19 283 GLU A C 1
ATOM 2327 O O . GLU A 1 283 ? -15.813 9.877 -14.270 1.00 60.19 283 GLU A O 1
ATOM 2332 N N . LYS A 1 284 ? -17.980 10.452 -14.186 1.00 64.12 284 LYS A N 1
ATOM 2333 C CA . LYS A 1 284 ? -18.427 9.344 -15.044 1.00 64.12 284 LYS A CA 1
ATOM 2334 C C . LYS A 1 284 ? -17.958 9.494 -16.486 1.00 64.12 284 LYS A C 1
ATOM 2336 O O . LYS A 1 284 ? -17.745 8.498 -17.167 1.00 64.12 284 LYS A O 1
ATOM 2341 N N . GLU A 1 285 ? -17.820 10.729 -16.957 1.00 66.81 285 GLU A N 1
ATOM 2342 C CA . GLU A 1 285 ? -17.272 11.005 -18.280 1.00 66.81 285 GLU A CA 1
ATOM 2343 C C . GLU A 1 285 ? -15.769 10.693 -18.333 1.00 66.81 285 GLU A C 1
ATOM 2345 O O . GLU A 1 285 ? -15.314 10.134 -19.325 1.00 66.81 285 GLU A O 1
ATOM 2350 N N . ILE A 1 286 ? -15.014 10.967 -17.260 1.00 73.88 286 ILE A N 1
ATOM 2351 C CA . ILE A 1 286 ? -13.595 10.588 -17.143 1.00 73.88 286 ILE A CA 1
ATOM 2352 C C . ILE A 1 286 ? -13.434 9.063 -17.119 1.00 73.88 286 ILE A C 1
ATOM 2354 O O . ILE A 1 286 ? -12.642 8.533 -17.893 1.00 73.88 286 ILE A O 1
ATOM 2358 N N . GLU A 1 287 ? -14.217 8.356 -16.300 1.00 77.38 287 GLU A N 1
ATOM 2359 C CA . GLU A 1 287 ? -14.176 6.887 -16.205 1.00 77.38 287 GLU A CA 1
ATOM 2360 C C . GLU A 1 287 ? -14.483 6.226 -17.560 1.00 77.38 287 GLU A C 1
ATOM 2362 O O . GLU A 1 287 ? -13.787 5.305 -17.990 1.00 77.38 287 GLU A O 1
ATOM 2367 N N . ILE A 1 288 ? -15.469 6.752 -18.294 1.00 80.69 288 ILE A N 1
ATOM 2368 C CA . ILE A 1 288 ? -15.792 6.278 -19.644 1.00 80.69 288 ILE A CA 1
ATOM 2369 C C . ILE A 1 288 ? -14.707 6.636 -20.651 1.00 80.69 288 ILE A C 1
ATOM 2371 O O . ILE A 1 288 ? -14.412 5.821 -21.519 1.00 80.69 288 ILE A O 1
ATOM 2375 N N . LYS A 1 289 ? -14.084 7.815 -20.555 1.00 79.38 289 LYS A N 1
ATOM 2376 C CA . LYS A 1 289 ? -12.962 8.184 -21.428 1.00 79.38 289 LYS A CA 1
ATOM 2377 C C . LYS A 1 289 ? -11.765 7.256 -21.220 1.00 79.38 289 LYS A C 1
ATOM 2379 O O . LYS A 1 289 ? -11.173 6.822 -22.204 1.00 79.38 289 LYS A O 1
ATOM 2384 N N . GLU A 1 290 ? -11.442 6.905 -19.977 1.00 80.06 290 GLU A N 1
ATOM 2385 C CA . GLU A 1 290 ? -10.374 5.949 -19.659 1.00 80.06 290 GLU A CA 1
ATOM 2386 C C . GLU A 1 290 ? -10.704 4.535 -20.149 1.00 80.06 290 GLU A C 1
ATOM 2388 O O . GLU A 1 290 ? -9.871 3.906 -20.804 1.00 80.06 290 GLU A O 1
ATOM 2393 N N . TRP A 1 291 ? -11.938 4.073 -19.929 1.00 86.25 291 TRP A N 1
ATOM 2394 C CA . TRP A 1 291 ? -12.411 2.781 -20.430 1.00 86.25 291 TRP A CA 1
ATOM 2395 C C . TRP A 1 291 ? -12.401 2.707 -21.966 1.00 86.25 291 TRP A C 1
ATOM 2397 O O . TRP A 1 291 ? -11.898 1.742 -22.543 1.00 86.25 291 TRP A O 1
ATOM 2407 N N . LEU A 1 292 ? -12.885 3.750 -22.650 1.00 84.56 292 LEU A N 1
ATOM 2408 C CA . LEU A 1 292 ? -12.838 3.857 -24.112 1.00 84.56 292 LEU A CA 1
ATOM 2409 C C . LEU A 1 292 ? -11.398 3.856 -24.623 1.00 84.56 292 LEU A C 1
ATOM 2411 O O . LEU A 1 292 ? -11.110 3.236 -25.642 1.00 84.56 292 LEU A O 1
ATOM 2415 N N . LYS A 1 293 ? -10.484 4.531 -23.918 1.00 83.56 293 LYS A N 1
ATOM 2416 C CA . LYS A 1 293 ? -9.071 4.604 -24.292 1.00 83.56 293 LYS A CA 1
ATOM 2417 C C . LYS A 1 293 ? -8.408 3.234 -24.244 1.00 83.56 293 LYS A C 1
ATOM 2419 O O . LYS A 1 293 ? -7.684 2.889 -25.172 1.00 83.56 293 LYS A O 1
ATOM 2424 N N . GLU A 1 294 ? -8.691 2.447 -23.210 1.00 80.88 294 GLU A N 1
ATOM 2425 C CA . GLU A 1 294 ? -8.219 1.065 -23.084 1.00 80.88 294 GLU A CA 1
ATOM 2426 C C . GLU A 1 294 ? -8.734 0.192 -24.240 1.00 80.88 294 GLU A C 1
ATOM 2428 O O . GLU A 1 294 ? -7.938 -0.395 -24.971 1.00 80.88 294 GLU A O 1
ATOM 2433 N N . ARG A 1 295 ? -10.048 0.204 -24.500 1.00 83.50 295 ARG A N 1
ATOM 2434 C CA . ARG A 1 295 ? -10.668 -0.617 -25.558 1.00 83.50 295 ARG A CA 1
ATOM 2435 C C . ARG A 1 295 ? -10.246 -0.240 -26.976 1.00 83.50 295 ARG A C 1
ATOM 2437 O O . ARG A 1 295 ? -10.014 -1.115 -27.809 1.00 83.50 295 ARG A O 1
ATOM 2444 N N . LEU A 1 296 ? -10.093 1.053 -27.252 1.00 85.31 296 LEU A N 1
ATOM 2445 C CA . LEU A 1 296 ? -9.623 1.539 -28.551 1.00 85.31 296 LEU A CA 1
ATOM 2446 C C . LEU A 1 296 ? -8.137 1.227 -28.789 1.00 85.31 296 LEU A C 1
ATOM 2448 O O . LEU A 1 296 ? -7.741 1.020 -29.936 1.00 85.31 296 LEU A O 1
ATOM 2452 N N . MET A 1 297 ? -7.308 1.176 -27.738 1.00 78.12 297 MET A N 1
ATOM 2453 C CA . MET A 1 297 ? -5.908 0.731 -27.847 1.00 78.12 297 MET A CA 1
ATOM 2454 C C . MET A 1 297 ? -5.791 -0.781 -28.076 1.00 78.12 297 MET A C 1
ATOM 2456 O O . MET A 1 297 ? -4.862 -1.214 -28.758 1.00 78.12 297 MET A O 1
ATOM 2460 N N . ASP A 1 298 ? -6.750 -1.560 -27.574 1.00 85.69 298 ASP A N 1
ATOM 2461 C CA . ASP A 1 298 ? -6.855 -3.005 -27.812 1.00 85.69 298 ASP A CA 1
ATOM 2462 C C . ASP A 1 298 ? -7.415 -3.354 -29.209 1.00 85.69 298 ASP A C 1
ATOM 2464 O O . ASP A 1 298 ? -7.419 -4.520 -29.609 1.00 85.69 298 ASP A O 1
ATOM 2468 N N . GLY A 1 299 ? -7.827 -2.344 -29.985 1.00 79.94 299 GLY A N 1
ATOM 2469 C CA . GLY A 1 299 ? -8.263 -2.487 -31.375 1.00 79.94 299 GLY A CA 1
ATOM 2470 C C . GLY A 1 299 ? -9.742 -2.835 -31.560 1.00 79.94 299 GLY A C 1
ATOM 2471 O O . GLY A 1 299 ? -10.102 -3.336 -32.626 1.00 79.94 299 GLY A O 1
ATOM 2472 N N . GLU A 1 300 ? -10.594 -2.592 -30.556 1.00 79.81 300 GLU A N 1
ATOM 2473 C CA . GLU A 1 300 ? -12.053 -2.734 -30.693 1.00 79.81 300 GLU A CA 1
ATOM 2474 C C . GLU A 1 300 ? -12.647 -1.698 -31.669 1.00 79.81 300 GLU A C 1
ATOM 2476 O O . GLU A 1 300 ? -12.134 -0.583 -31.807 1.00 79.81 300 GLU A O 1
ATOM 2481 N N . ASP A 1 301 ? -13.736 -2.071 -32.356 1.00 88.25 301 ASP A N 1
ATOM 2482 C CA . ASP A 1 301 ? -14.380 -1.232 -33.373 1.00 88.25 301 ASP A CA 1
ATOM 2483 C C . ASP A 1 301 ? -15.015 0.023 -32.732 1.00 88.25 301 ASP A C 1
ATOM 2485 O O . ASP A 1 301 ? -15.910 -0.091 -31.882 1.00 88.25 301 ASP A O 1
ATOM 2489 N N . PRO A 1 302 ? -14.603 1.240 -33.139 1.00 86.19 302 PRO A N 1
ATOM 2490 C CA . PRO A 1 302 ? -15.171 2.479 -32.621 1.00 86.19 302 PRO A CA 1
ATOM 2491 C C . PRO A 1 302 ? -16.688 2.606 -32.782 1.00 86.19 302 PRO A C 1
ATOM 2493 O O . PRO A 1 302 ? -17.336 3.233 -31.940 1.00 86.19 302 PRO A O 1
ATOM 2496 N N . ASP A 1 303 ? -17.271 2.046 -33.844 1.00 89.69 303 ASP A N 1
ATOM 2497 C CA . ASP A 1 303 ? -18.711 2.160 -34.086 1.00 89.69 303 ASP A CA 1
ATOM 2498 C C . ASP A 1 303 ? -19.524 1.249 -33.146 1.00 89.69 303 ASP A C 1
ATOM 2500 O O . ASP A 1 303 ? -20.634 1.613 -32.742 1.00 89.69 303 ASP A O 1
ATOM 2504 N N . GLU A 1 304 ? -18.951 0.129 -32.691 1.00 87.00 304 GLU A N 1
ATOM 2505 C CA . GLU A 1 304 ? -19.545 -0.713 -31.644 1.00 87.00 304 GLU A CA 1
ATOM 2506 C C . GLU A 1 304 ? -19.483 -0.030 -30.271 1.00 87.00 304 GLU A C 1
ATOM 2508 O O . GLU A 1 304 ? -20.481 0.010 -29.543 1.00 87.00 304 GLU A O 1
ATOM 2513 N N . LEU A 1 305 ? -18.349 0.597 -29.940 1.00 85.06 305 LEU A N 1
ATOM 2514 C CA . LEU A 1 305 ? -18.176 1.329 -28.681 1.00 85.06 305 LEU A CA 1
ATOM 2515 C C . LEU A 1 305 ? -19.138 2.519 -28.566 1.00 85.06 305 LEU A C 1
ATOM 2517 O O . LEU A 1 305 ? -19.698 2.756 -27.493 1.00 85.06 305 LEU A O 1
ATOM 2521 N N . LYS A 1 306 ? -19.415 3.219 -29.675 1.00 91.00 306 LYS A N 1
ATOM 2522 C CA . LYS A 1 306 ? -20.436 4.282 -29.737 1.00 91.00 306 LYS A CA 1
ATOM 2523 C C . LYS A 1 306 ? -21.825 3.771 -29.366 1.00 91.00 306 LYS A C 1
ATOM 2525 O O . LYS A 1 306 ? -22.551 4.456 -28.645 1.00 91.00 306 LYS A O 1
ATOM 2530 N N . ALA A 1 307 ? -22.200 2.584 -29.840 1.00 85.75 307 ALA A N 1
ATOM 2531 C CA . ALA A 1 307 ? -23.496 1.982 -29.538 1.00 85.75 307 ALA A CA 1
ATOM 2532 C C . ALA A 1 307 ? -23.608 1.549 -28.064 1.00 85.75 307 ALA A C 1
ATOM 2534 O O . ALA A 1 307 ? -24.671 1.707 -27.457 1.00 85.75 307 ALA A O 1
ATOM 2535 N N . ILE A 1 308 ? -22.515 1.053 -27.475 1.00 78.50 308 ILE A N 1
ATOM 2536 C CA . ILE A 1 308 ? -22.453 0.650 -26.062 1.00 78.50 308 ILE A CA 1
ATOM 2537 C C . ILE A 1 308 ? -22.663 1.863 -25.149 1.00 78.50 308 ILE A C 1
ATOM 2539 O O . ILE A 1 308 ? -23.577 1.856 -24.324 1.00 78.50 308 ILE A O 1
ATOM 2543 N N . ILE A 1 309 ? -21.905 2.944 -25.348 1.00 84.12 309 ILE A N 1
ATOM 2544 C CA . ILE A 1 309 ? -22.016 4.124 -24.477 1.00 84.12 309 ILE A CA 1
ATOM 2545 C C . ILE A 1 309 ? -23.335 4.887 -24.676 1.00 84.12 309 ILE A C 1
ATOM 2547 O O . ILE A 1 309 ? -23.866 5.461 -23.724 1.00 84.12 309 ILE A O 1
ATOM 2551 N N . ALA A 1 310 ? -23.918 4.843 -25.883 1.00 84.19 310 ALA A N 1
ATOM 2552 C CA . ALA A 1 310 ? -25.239 5.410 -26.154 1.00 84.19 310 ALA A CA 1
ATOM 2553 C C . ALA A 1 310 ? -26.338 4.713 -25.339 1.00 84.19 310 ALA A C 1
ATOM 2555 O O . ALA A 1 310 ? -27.220 5.375 -24.788 1.00 84.19 310 ALA A O 1
ATOM 2556 N N . ASN A 1 311 ? -26.269 3.381 -25.229 1.00 79.50 311 ASN A N 1
ATOM 2557 C CA . ASN A 1 311 ? -27.202 2.591 -24.422 1.00 79.50 311 ASN A CA 1
ATOM 2558 C C . ASN A 1 311 ? -27.044 2.852 -22.918 1.00 79.50 311 ASN A C 1
ATOM 2560 O O . ASN A 1 311 ? -28.023 2.764 -22.176 1.00 79.50 311 ASN A O 1
ATOM 2564 N N . GLU A 1 312 ? -25.846 3.225 -22.470 1.00 74.50 312 GLU A N 1
ATOM 2565 C CA . GLU A 1 312 ? -25.583 3.641 -21.087 1.00 74.50 312 GLU A CA 1
ATOM 2566 C C . GLU A 1 312 ? -25.952 5.110 -20.803 1.00 74.50 312 GLU A C 1
ATOM 2568 O O . GLU A 1 312 ? -25.900 5.561 -19.656 1.00 74.50 312 GLU A O 1
ATOM 2573 N N . GLY A 1 313 ? -26.407 5.847 -21.824 1.00 76.38 313 GLY A N 1
ATOM 2574 C CA . GLY A 1 313 ? -26.911 7.216 -21.704 1.00 76.38 313 GLY A CA 1
ATOM 2575 C C . GLY A 1 313 ? -25.856 8.312 -21.877 1.00 76.38 313 GLY A C 1
ATOM 2576 O O . GLY A 1 313 ? -26.099 9.445 -21.454 1.00 76.38 313 GLY A O 1
ATOM 2577 N N . PHE A 1 314 ? -24.712 7.996 -22.488 1.00 78.62 314 PHE A N 1
ATOM 2578 C CA . PHE A 1 314 ? -23.620 8.932 -22.774 1.00 78.62 314 PHE A CA 1
ATOM 2579 C C . PHE A 1 314 ? -23.593 9.353 -24.250 1.00 78.62 314 PHE A C 1
ATOM 2581 O O . PHE A 1 314 ? -24.164 8.686 -25.113 1.00 78.62 314 PHE A O 1
ATOM 2588 N N . ASP A 1 315 ? -22.960 10.493 -24.547 1.00 82.00 315 ASP A N 1
ATOM 2589 C CA . ASP A 1 315 ? -22.887 11.028 -25.914 1.00 82.00 315 ASP A CA 1
ATOM 2590 C C . ASP A 1 315 ? -21.912 10.191 -26.775 1.00 82.00 315 ASP A C 1
ATOM 2592 O O . ASP A 1 315 ? -20.724 10.134 -26.450 1.00 82.00 315 ASP A O 1
ATOM 2596 N N . PRO A 1 316 ? -22.352 9.589 -27.900 1.00 86.00 316 PRO A N 1
ATOM 2597 C CA . PRO A 1 316 ? -21.489 8.821 -28.805 1.00 86.00 316 PRO A CA 1
ATOM 2598 C C . PRO A 1 316 ? -20.239 9.571 -29.284 1.00 86.00 316 PRO A C 1
ATOM 2600 O O . PRO A 1 316 ? -19.230 8.951 -29.618 1.00 86.00 316 PRO A O 1
ATOM 2603 N N . LYS A 1 317 ? -20.276 10.910 -29.307 1.00 88.19 317 LYS A N 1
ATOM 2604 C CA . LYS A 1 317 ? -19.138 11.748 -29.722 1.00 88.19 317 LYS A CA 1
ATOM 2605 C C . LYS A 1 317 ? -17.914 11.620 -28.816 1.00 88.19 317 LYS A C 1
ATOM 2607 O O . LYS A 1 317 ? -16.819 11.973 -29.248 1.00 88.19 317 LYS A O 1
ATOM 2612 N N . LEU A 1 318 ? -18.079 11.093 -27.602 1.00 83.31 318 LEU A N 1
ATOM 2613 C CA . LEU A 1 318 ? -16.981 10.803 -26.678 1.00 83.31 318 LEU A CA 1
ATOM 2614 C C . LEU A 1 318 ? -15.952 9.839 -27.287 1.00 83.31 318 LEU A C 1
ATOM 2616 O O . LEU A 1 318 ? -14.755 10.030 -27.098 1.00 83.31 318 LEU A O 1
ATOM 2620 N N . VAL A 1 319 ? -16.395 8.860 -28.086 1.00 85.50 319 VAL A N 1
ATOM 2621 C CA . VAL A 1 319 ? -15.494 7.914 -28.771 1.00 85.50 319 VAL A CA 1
ATOM 2622 C C . VAL A 1 319 ? -14.614 8.627 -29.796 1.00 85.50 319 VAL A C 1
ATOM 2624 O O . VAL A 1 319 ? -13.417 8.364 -29.873 1.00 85.50 319 VAL A O 1
ATOM 2627 N N . ASP A 1 320 ? -15.183 9.569 -30.553 1.00 88.69 320 ASP A N 1
ATOM 2628 C CA . ASP A 1 320 ? -14.441 10.345 -31.555 1.00 88.69 320 ASP A CA 1
ATOM 2629 C C . ASP A 1 320 ? -13.442 11.318 -30.907 1.00 88.69 320 ASP A C 1
ATOM 2631 O O . ASP A 1 320 ? -12.398 11.623 -31.489 1.00 88.69 320 ASP A O 1
ATOM 2635 N N . GLU A 1 321 ? -13.761 11.820 -29.712 1.00 85.88 321 GLU A N 1
ATOM 2636 C CA . GLU A 1 321 ? -12.880 12.684 -28.924 1.00 85.88 321 GLU A CA 1
ATOM 2637 C C . GLU A 1 321 ? -11.668 11.901 -28.402 1.00 85.88 321 GLU A C 1
ATOM 2639 O O . GLU A 1 321 ? -10.531 12.325 -28.608 1.00 85.88 321 GLU A O 1
ATOM 2644 N N . VAL A 1 322 ? -11.901 10.710 -27.840 1.00 84.12 322 VAL A N 1
ATOM 2645 C CA . VAL A 1 322 ? -10.842 9.815 -27.349 1.00 84.12 322 VAL A CA 1
ATOM 2646 C C . VAL A 1 322 ? -9.984 9.275 -28.498 1.00 84.12 322 VAL A C 1
ATOM 2648 O O . VAL A 1 322 ? -8.760 9.276 -28.401 1.00 84.12 322 VAL A O 1
ATOM 2651 N N . LEU A 1 323 ? -10.581 8.885 -29.628 1.00 82.94 323 LEU A N 1
ATOM 2652 C CA . LEU A 1 323 ? -9.833 8.471 -30.824 1.00 82.94 323 LEU A CA 1
ATOM 2653 C C . LEU A 1 323 ? -8.870 9.554 -31.313 1.00 82.94 323 LEU A C 1
ATOM 2655 O O . LEU A 1 323 ? -7.737 9.252 -31.688 1.00 82.94 323 LEU A O 1
ATOM 2659 N N . ARG A 1 324 ? -9.318 10.813 -31.307 1.00 84.44 324 ARG A N 1
ATOM 2660 C CA . ARG A 1 324 ? -8.491 11.959 -31.697 1.00 84.44 324 ARG A CA 1
ATOM 2661 C C . ARG A 1 324 ? -7.394 12.251 -30.677 1.00 84.44 324 ARG A C 1
ATOM 2663 O O . ARG A 1 324 ? -6.355 12.753 -31.066 1.00 84.44 324 ARG A O 1
ATOM 2670 N N . GLU A 1 325 ? -7.606 11.940 -29.404 1.00 80.94 325 GLU A N 1
ATOM 2671 C CA . GLU A 1 325 ? -6.578 12.063 -28.367 1.00 80.94 325 GLU A CA 1
ATOM 2672 C C . GLU A 1 325 ? -5.494 10.976 -28.480 1.00 80.94 325 GLU A C 1
ATOM 2674 O O . GLU A 1 325 ? -4.331 11.229 -28.175 1.00 80.94 325 GLU A O 1
ATOM 2679 N N . ILE A 1 326 ? -5.862 9.761 -28.903 1.00 75.62 326 ILE A N 1
ATOM 2680 C CA . ILE A 1 326 ? -4.917 8.640 -29.042 1.00 75.62 326 ILE A CA 1
ATOM 2681 C C . ILE A 1 326 ? -4.132 8.728 -30.357 1.00 75.62 326 ILE A C 1
ATOM 2683 O O . ILE A 1 326 ? -2.932 8.452 -30.371 1.00 75.62 326 ILE A O 1
ATOM 2687 N N . TRP A 1 327 ? -4.809 9.069 -31.459 1.00 75.44 327 TRP A N 1
ATOM 2688 C CA . TRP A 1 327 ? -4.277 8.931 -32.822 1.00 75.44 327 TRP A CA 1
ATOM 2689 C C . TRP A 1 327 ? -4.202 10.238 -33.623 1.00 75.44 327 TRP A C 1
ATOM 2691 O O . TRP A 1 327 ? -3.725 10.214 -34.760 1.00 75.44 327 TRP A O 1
ATOM 2701 N N . GLY A 1 328 ? -4.703 11.350 -33.079 1.00 56.12 328 GLY A N 1
ATOM 2702 C CA . GLY A 1 328 ? -4.510 12.697 -33.631 1.00 56.12 328 GLY A CA 1
ATOM 2703 C C . GLY A 1 328 ? -3.248 13.343 -33.085 1.00 56.12 328 GLY A C 1
ATOM 2704 O O . GLY A 1 328 ? -2.662 14.152 -33.841 1.00 56.12 328 GLY A O 1
#

pLDDT: mean 81.58, std 15.18, range [34.31, 98.19]

Foldseek 3Di:
DDPPDQDPVLVVLVVVLVVPPPDLPLQVNLVSLQVNLVSCVVVVNLVSNLVSLQSSLVSLCSQLVVCVVVVVLVSNLVSLQSSLVSCVSSVNNVSSLVSPVVSLVSLQVVLLVCVVVVVLVVSLVSLVVSLVSDDLQDLVNLLSLLSNLLSCVSVVVLVSSLVSLVSSLVNCVVVVVVNVLALSVLSSVCSNVLHLVSLVVSVVSDPDPSSNVSSVVVSVSSVVVVVVVVVVVVPDPDPDDDDDDDDDDDPPVVVVVVVVVVVVVVVVVVVVVVVVVVVVVVVVLVVLLVVLLVCVVVPDDLVVSLVVVVVVVDHSCSNVVSCVVVPD

Sequence (328 aa):
MASYSFSSECLLLLDQAKFFENSSQYSKAAYTYAKIADCFSLKNDSLNATHYYKLAANAYILEAKKDLESENYIGAAMNYDYAAQYFEKAGNKTLAEAYHSKSNEVLMKIAEKKLEEKKYKEASDIYRNVSMSYENTTLSYADTLAMLAYSNFLSENYKEARNYSRRAIEIYLKYKNESLNSWKYYLVLAIYNNETTFLDIAKRYTTKTSEIEMIERLKSKLFEIKQLQRNMTTSLPKPTSTTQETIEGNKSAFIILAFLIFLLVAYFAYNIYSRYKEMRREEKEIEIKEWLKERLMDGEDPDELKAIIANEGFDPKLVDEVLREIWG

Radius of gyration: 28.08 Å; chains: 1; bounding box: 70×47×84 Å